Protein AF-A0A7M5X214-F1 (afdb_monomer_lite)

Radius of gyration: 23.94 Å; chains: 1; bounding box: 50×49×92 Å

Sequence (252 aa):
MWETVARDDDPFICCNFIPLDLKELQEKGFSFKTQQDVHDYIKKHIIGKPNEQLVKNVHKEIDFLGIVGPDALINSFTVNCKGQSTGKGQQNIELVNDLQNLVFNELTSSVGEDTKRVKMFLTTSKLEYANYGKSVQQLKERLNLPTENTHDALGFSLGFLRNTCMEPYQASEAYVEVLGDLFRKTVLTCIGALDTSYGEEYGDSLDYHTFTVVNNLRKDGKIFLDFVPTFTIKKIKQPSGRFNQKQPNYSS

Secondary structure (DSSP, 8-state):
-GGGSS-TTSSEEEEESS---HHHHHHTT----SHHHHHHHHHHHTTT--HHHHHHTTTTHHHHHHHHS-TTSEEEEEEEEBPTTTSSBP--HHHHHHHHHHHHHHHSPPTTS-GGG-----EEEEE-HHHHTHHHHHHHHHTT---SHHHHHTT-PEEEEEEE---GGGGSHHHHHHHHHHHHHHHHHHHHTS-GGG-TTSS------EEEE-SPPPTTS---EEEE---S-------------PPPPP--

Organism: NCBI:txid252671

Foldseek 3Di:
DQLQLDDLPDQKDKFWLDDQDPVVVVVLPDPDDDSVVVNVCCVPPPAPDFVVSLCVPVRRSVVSCVRPPDPQQKIKMFMFGQDPVHSAGDQDQVLSQQLLVQLQPQQDPDPPDDCPNRDHHKDKDWAQCVVQPVSVLVRCVVNVYDSDCPVSVVGRTHMMIMDRDPDPVCSGNVNVVVVSNVSSVSSVVSQQCGDCVVDPSGHDDDDDWDWDFPDDQDPVRDTDTHTDDDPDDDDDDDDDDDDDDDDDDDDD

Structure (mmCIF, N/CA/C/O backbone):
data_AF-A0A7M5X214-F1
#
_entry.id   AF-A0A7M5X214-F1
#
loop_
_atom_site.group_PDB
_atom_site.id
_atom_site.type_symbol
_atom_site.label_atom_id
_atom_site.label_alt_id
_atom_site.label_comp_id
_atom_site.label_asym_id
_atom_site.label_entity_id
_atom_site.label_seq_id
_atom_site.pdbx_PDB_ins_code
_atom_site.Cartn_x
_atom_site.Cartn_y
_atom_site.Cartn_z
_atom_site.occupancy
_atom_site.B_iso_or_equiv
_atom_site.auth_seq_id
_atom_site.auth_comp_id
_atom_site.auth_asym_id
_atom_site.auth_atom_id
_atom_site.pdbx_PDB_model_num
ATOM 1 N N . MET A 1 1 ? -7.822 -1.347 6.052 1.00 87.62 1 MET A N 1
ATOM 2 C CA . MET A 1 1 ? -7.428 -2.175 4.889 1.00 87.62 1 MET A CA 1
ATOM 3 C C . MET A 1 1 ? -5.965 -1.965 4.526 1.00 87.62 1 MET A C 1
ATOM 5 O O . MET A 1 1 ? -5.205 -2.905 4.677 1.00 87.62 1 MET A O 1
ATOM 9 N N . TRP A 1 2 ? -5.553 -0.764 4.098 1.00 91.75 2 TRP A N 1
ATOM 10 C CA . TRP A 1 2 ? -4.190 -0.510 3.602 1.00 91.75 2 TRP A CA 1
ATOM 11 C C . TRP A 1 2 ? -3.067 -0.779 4.616 1.00 91.75 2 TRP A C 1
ATOM 13 O O . TRP A 1 2 ? -2.017 -1.261 4.217 1.00 91.75 2 TRP A O 1
ATOM 23 N N . GLU A 1 3 ? -3.317 -0.578 5.917 1.00 91.38 3 GLU A N 1
ATOM 24 C CA . GLU A 1 3 ? -2.374 -0.949 6.996 1.00 91.38 3 GLU A CA 1
ATOM 25 C C . GLU A 1 3 ? -2.053 -2.453 7.051 1.00 91.38 3 GLU A C 1
ATOM 27 O O . GLU A 1 3 ? -0.987 -2.854 7.496 1.00 91.38 3 GLU A O 1
ATOM 32 N N . THR A 1 4 ? -2.971 -3.313 6.605 1.00 92.94 4 THR A N 1
ATOM 33 C CA . THR A 1 4 ? -2.864 -4.772 6.778 1.00 92.94 4 THR A CA 1
ATOM 34 C C . THR A 1 4 ? -2.972 -5.536 5.463 1.00 92.94 4 THR A C 1
ATOM 36 O O . THR A 1 4 ? -3.219 -6.741 5.476 1.00 92.94 4 THR A O 1
ATOM 39 N N . VAL A 1 5 ? -2.863 -4.846 4.322 1.00 94.38 5 VAL A N 1
ATOM 40 C CA . VAL A 1 5 ? -2.978 -5.484 3.001 1.00 94.38 5 VAL A CA 1
ATOM 41 C C . VAL A 1 5 ? -1.750 -6.339 2.690 1.00 94.38 5 VAL A C 1
ATOM 43 O O . VAL A 1 5 ? -1.885 -7.410 2.102 1.00 94.38 5 VAL A O 1
ATOM 46 N N . ALA A 1 6 ? -0.572 -5.887 3.130 1.00 93.88 6 ALA A N 1
ATOM 47 C CA . ALA A 1 6 ? 0.649 -6.676 3.137 1.00 93.88 6 ALA A CA 1
ATOM 48 C C . ALA A 1 6 ? 0.633 -7.612 4.352 1.00 93.88 6 ALA A C 1
ATOM 50 O O . ALA A 1 6 ? 0.399 -7.181 5.484 1.00 93.88 6 ALA A O 1
ATOM 51 N N . ARG A 1 7 ? 0.873 -8.896 4.111 1.00 91.62 7 ARG A N 1
ATOM 52 C CA . ARG A 1 7 ? 1.001 -9.930 5.138 1.00 91.62 7 ARG A CA 1
ATOM 53 C C . ARG A 1 7 ? 2.473 -10.129 5.498 1.00 91.62 7 ARG A C 1
ATOM 55 O O . ARG A 1 7 ? 3.378 -9.697 4.782 1.00 91.62 7 ARG A O 1
ATOM 62 N N . ASP A 1 8 ? 2.723 -10.783 6.625 1.00 87.62 8 ASP A N 1
ATOM 63 C CA . ASP A 1 8 ? 4.086 -10.949 7.141 1.00 87.62 8 ASP A CA 1
ATOM 64 C C . ASP A 1 8 ? 4.952 -11.782 6.178 1.00 87.62 8 ASP A C 1
ATOM 66 O O . ASP A 1 8 ? 6.124 -11.461 5.963 1.00 87.62 8 ASP A O 1
ATOM 70 N N . ASP A 1 9 ? 4.336 -12.774 5.529 1.00 90.25 9 ASP A N 1
ATOM 71 C CA . ASP A 1 9 ? 4.913 -13.675 4.528 1.00 90.25 9 ASP A CA 1
ATOM 72 C C . ASP A 1 9 ? 4.975 -13.089 3.110 1.00 90.25 9 ASP A C 1
ATOM 74 O O . ASP A 1 9 ? 5.595 -13.685 2.229 1.00 90.25 9 ASP A O 1
ATOM 78 N N . ASP A 1 10 ? 4.368 -11.923 2.868 1.00 93.31 10 ASP A N 1
ATOM 79 C CA . ASP A 1 10 ? 4.409 -11.305 1.546 1.00 93.31 10 ASP A CA 1
ATOM 80 C C . ASP A 1 10 ? 5.812 -10.778 1.212 1.00 93.31 10 ASP A C 1
ATOM 82 O O . ASP A 1 10 ? 6.473 -10.193 2.080 1.00 93.31 10 ASP A O 1
ATOM 86 N N . PRO A 1 11 ? 6.244 -10.864 -0.061 1.00 92.88 11 PRO A N 1
ATOM 87 C CA . PRO A 1 11 ? 7.522 -10.334 -0.536 1.00 92.88 11 PRO A CA 1
ATOM 88 C C . PRO A 1 11 ? 7.508 -8.803 -0.686 1.00 92.88 11 PRO A C 1
ATOM 90 O O . PRO A 1 11 ? 8.328 -8.240 -1.405 1.00 92.88 11 PRO A O 1
ATOM 93 N N . PHE A 1 12 ? 6.570 -8.109 -0.042 1.00 95.31 12 PHE A N 1
ATOM 94 C CA . PHE A 1 12 ? 6.447 -6.659 -0.088 1.00 95.31 12 PHE A CA 1
ATOM 95 C C . PHE A 1 12 ? 5.958 -6.091 1.244 1.00 95.31 12 PHE A C 1
ATOM 97 O O . PHE A 1 12 ? 5.425 -6.798 2.099 1.00 95.31 12 PHE A O 1
ATOM 104 N N . ILE A 1 13 ? 6.157 -4.790 1.406 1.00 95.00 13 ILE A N 1
ATOM 105 C CA . ILE A 1 13 ? 5.575 -3.955 2.453 1.00 95.00 13 ILE A CA 1
ATOM 106 C C . ILE A 1 13 ? 4.686 -2.895 1.806 1.00 95.00 13 ILE A C 1
ATOM 108 O O . ILE A 1 13 ? 4.927 -2.470 0.676 1.00 95.00 13 ILE A O 1
ATOM 112 N N . CYS A 1 14 ? 3.662 -2.460 2.529 1.00 95.38 14 CYS A N 1
ATOM 113 C CA . CYS A 1 14 ? 2.791 -1.362 2.134 1.00 95.38 14 CYS A CA 1
ATOM 114 C C . CYS A 1 14 ? 2.763 -0.356 3.282 1.00 95.38 14 CYS A C 1
ATOM 116 O O . CYS A 1 14 ? 2.406 -0.718 4.400 1.00 95.38 14 CYS A O 1
ATOM 118 N N . CYS A 1 15 ? 3.165 0.887 3.025 1.00 93.88 15 CYS A N 1
ATOM 119 C CA . CYS A 1 15 ? 3.231 1.928 4.046 1.00 93.88 15 CYS A CA 1
ATOM 120 C C . CYS A 1 15 ? 2.294 3.082 3.699 1.00 93.88 15 CYS A C 1
ATOM 122 O O . CYS A 1 15 ? 2.415 3.689 2.633 1.00 93.88 15 CYS A O 1
ATOM 124 N N . ASN A 1 16 ? 1.404 3.423 4.629 1.00 92.50 16 ASN A N 1
ATOM 125 C CA . ASN A 1 16 ? 0.535 4.590 4.515 1.00 92.50 16 ASN A CA 1
ATOM 126 C C . ASN A 1 16 ? 1.295 5.885 4.790 1.00 92.50 16 ASN A C 1
ATOM 128 O O . ASN A 1 16 ? 2.262 5.911 5.547 1.00 92.50 16 ASN A O 1
ATOM 132 N N . PHE A 1 17 ? 0.843 6.988 4.204 1.00 90.25 17 PHE A N 1
ATOM 133 C CA . PHE A 1 17 ? 1.451 8.303 4.404 1.00 90.25 17 PHE A CA 1
ATOM 134 C C . PHE A 1 17 ? 1.302 8.790 5.835 1.00 90.25 17 PHE A C 1
ATOM 136 O O . PHE A 1 17 ? 2.292 9.201 6.434 1.00 90.25 17 PHE A O 1
ATOM 143 N N . ILE A 1 18 ? 0.090 8.691 6.375 1.00 88.56 18 ILE A N 1
ATOM 144 C CA . ILE A 1 18 ? -0.187 8.973 7.778 1.00 88.56 18 ILE A CA 1
ATOM 145 C C . ILE A 1 18 ? 0.309 7.755 8.567 1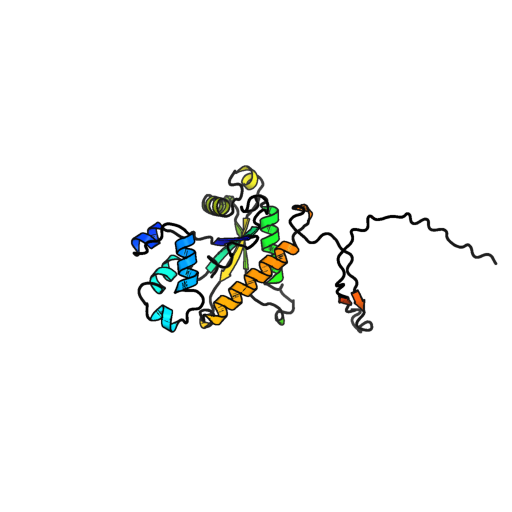.00 88.56 18 ILE A C 1
ATOM 147 O O . ILE A 1 18 ? -0.183 6.651 8.331 1.00 88.56 18 ILE A O 1
ATOM 151 N N . PRO A 1 19 ? 1.349 7.895 9.406 1.00 87.06 19 PRO A N 1
ATOM 152 C CA . PRO A 1 19 ? 1.812 6.792 10.229 1.00 87.06 19 PRO A CA 1
ATOM 153 C C . PRO A 1 19 ? 0.814 6.517 11.355 1.00 87.06 19 PRO A C 1
ATOM 155 O O . PRO A 1 19 ? 0.205 7.437 11.891 1.00 87.06 19 PRO A O 1
ATOM 158 N N . LEU A 1 20 ? 0.723 5.255 11.770 1.00 87.69 20 LEU A N 1
ATOM 159 C CA . LEU A 1 20 ? 0.041 4.888 13.008 1.00 87.69 20 LEU A CA 1
ATOM 160 C C . LEU A 1 20 ? 0.719 5.565 14.209 1.00 87.69 20 LEU A C 1
ATOM 162 O O . LEU A 1 20 ? 1.871 5.246 14.528 1.00 87.69 20 LEU A O 1
ATOM 166 N N . ASP A 1 21 ? 0.000 6.455 14.895 1.00 88.94 21 ASP A N 1
ATOM 167 C CA . ASP A 1 21 ? 0.455 7.052 16.149 1.00 88.94 21 ASP A CA 1
ATOM 168 C C . ASP A 1 21 ? 0.008 6.199 17.345 1.00 88.94 21 ASP A C 1
ATOM 170 O O . ASP A 1 21 ? -1.139 6.224 17.798 1.00 88.94 21 ASP A O 1
ATOM 174 N N . LEU A 1 22 ? 0.947 5.413 17.878 1.00 91.31 22 LEU A N 1
ATOM 175 C CA . LEU A 1 22 ? 0.699 4.586 19.059 1.00 91.31 22 LEU A CA 1
ATOM 176 C C . LEU A 1 22 ? 0.378 5.420 20.303 1.00 91.31 22 LEU A C 1
ATOM 178 O O . LEU A 1 22 ? -0.333 4.924 21.173 1.00 91.31 22 LEU A O 1
ATOM 182 N N . LYS A 1 23 ? 0.888 6.654 20.413 1.00 91.50 23 LYS A N 1
ATOM 183 C CA . LYS A 1 23 ? 0.615 7.510 21.574 1.00 91.50 23 LYS A CA 1
ATOM 184 C C . LYS A 1 23 ? -0.826 7.984 21.555 1.00 91.50 23 LYS A C 1
ATOM 186 O O . LYS A 1 23 ? -1.502 7.863 22.568 1.00 91.50 23 LYS A O 1
ATOM 191 N N . GLU A 1 24 ? -1.311 8.431 20.401 1.00 91.19 24 GLU A N 1
ATOM 192 C CA . GLU A 1 24 ? -2.708 8.840 20.248 1.00 91.19 24 GLU A CA 1
ATOM 193 C C . GLU A 1 24 ? -3.666 7.674 20.545 1.00 91.19 24 GLU A C 1
ATOM 195 O O . GLU A 1 24 ? -4.634 7.819 21.296 1.00 91.19 24 GLU A O 1
ATOM 200 N N . LEU A 1 25 ? -3.349 6.472 20.050 1.0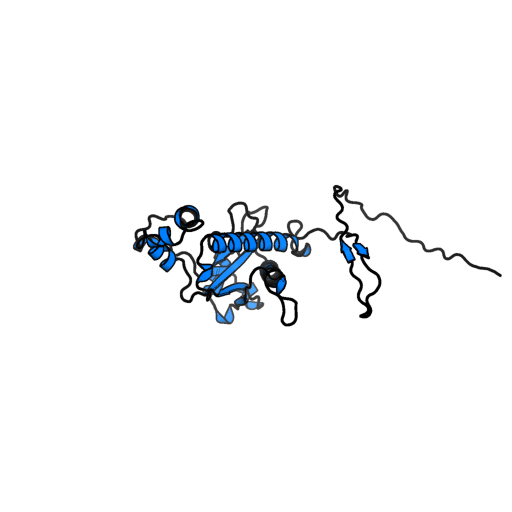0 91.12 25 LEU A N 1
ATOM 201 C CA . LEU A 1 25 ? -4.103 5.261 20.386 1.00 91.12 25 LEU A CA 1
ATOM 202 C C . LEU A 1 25 ? -4.057 4.957 21.898 1.00 91.12 25 LEU A C 1
ATOM 204 O O . LEU A 1 25 ? -5.073 4.598 22.494 1.00 91.12 25 LEU A O 1
ATOM 208 N N . GLN A 1 26 ? -2.913 5.129 22.558 1.00 91.75 26 GLN A N 1
ATOM 209 C CA . GLN A 1 26 ? -2.801 4.936 24.008 1.00 91.75 26 GLN A CA 1
ATOM 210 C C . GLN A 1 26 ? -3.618 5.957 24.806 1.00 91.75 26 GLN A C 1
ATOM 212 O O . GLN A 1 26 ? -4.304 5.577 25.756 1.00 91.75 26 GLN A O 1
ATOM 217 N N . GLU A 1 27 ? -3.610 7.227 24.401 1.00 91.25 27 GLU A N 1
ATOM 218 C CA . GLU A 1 27 ? -4.421 8.295 25.003 1.00 91.25 27 GLU A CA 1
ATOM 219 C C . GLU A 1 27 ? -5.925 8.017 24.877 1.00 91.25 27 GLU A C 1
ATOM 221 O O . GLU A 1 27 ? -6.710 8.373 25.756 1.00 91.25 27 GLU A O 1
ATOM 226 N N . LYS A 1 28 ? -6.321 7.298 23.824 1.00 88.69 28 LYS A N 1
ATOM 227 C CA . LYS A 1 28 ? -7.694 6.833 23.578 1.00 88.69 28 LYS A CA 1
ATOM 228 C C . LYS A 1 28 ? -8.030 5.511 24.279 1.00 88.69 28 LYS A C 1
ATOM 230 O O . LYS A 1 28 ? -9.116 4.969 24.095 1.00 88.69 28 LYS A O 1
ATOM 235 N N . GLY A 1 29 ? -7.129 5.005 25.124 1.00 89.00 29 GLY A N 1
ATOM 236 C CA . GLY A 1 29 ? -7.364 3.846 25.985 1.00 89.00 29 GLY A CA 1
ATOM 237 C C . GLY A 1 29 ? -7.001 2.495 25.365 1.00 89.00 29 GLY A C 1
ATOM 238 O O . GLY A 1 29 ? -7.376 1.454 25.912 1.00 89.00 29 GLY A O 1
ATOM 239 N N . PHE A 1 30 ? -6.269 2.471 24.247 1.00 90.25 30 PHE A N 1
ATOM 240 C CA . PHE A 1 30 ? -5.756 1.231 23.672 1.00 90.25 30 PHE A CA 1
ATOM 241 C C . PHE A 1 30 ? -4.406 0.848 24.284 1.00 90.25 30 PHE A C 1
ATOM 243 O O . PHE A 1 30 ? -3.471 1.636 24.342 1.00 90.25 30 PHE A O 1
ATOM 250 N N . SER A 1 31 ? -4.255 -0.408 24.698 1.00 90.81 31 SER A N 1
ATOM 251 C CA . SER A 1 31 ? -3.023 -0.913 25.317 1.00 90.81 31 SER A CA 1
ATOM 252 C C . SER A 1 31 ? -1.986 -1.415 24.299 1.00 90.81 31 SER A C 1
ATOM 254 O O . SER A 1 31 ? -1.279 -2.385 24.577 1.00 90.81 31 SER A O 1
ATOM 256 N N . PHE A 1 32 ? -1.932 -0.822 23.105 1.00 93.62 32 PHE A N 1
ATOM 257 C CA . PHE A 1 32 ? -1.003 -1.231 22.049 1.00 93.62 32 PHE A CA 1
ATOM 258 C C . PHE A 1 32 ? 0.420 -0.782 22.386 1.00 93.62 32 PHE A C 1
ATOM 260 O O . PHE A 1 32 ? 0.643 0.367 22.768 1.00 93.62 32 PHE A O 1
ATOM 267 N N . LYS A 1 33 ? 1.393 -1.686 22.254 1.00 92.56 33 LYS A N 1
ATOM 268 C CA . LYS A 1 33 ? 2.820 -1.416 22.492 1.00 92.56 33 LYS A CA 1
ATOM 269 C C . LYS A 1 33 ? 3.615 -1.378 21.194 1.00 92.56 33 LYS A C 1
ATOM 271 O O . LYS A 1 33 ? 4.662 -0.741 21.137 1.00 92.56 33 LYS A O 1
ATOM 276 N N . THR A 1 34 ? 3.133 -2.075 20.174 1.00 92.69 34 THR A N 1
ATOM 277 C CA . THR A 1 34 ? 3.789 -2.240 18.879 1.00 92.69 34 THR A CA 1
ATOM 278 C C . THR A 1 34 ? 2.797 -2.014 17.740 1.00 92.69 34 THR A C 1
ATOM 280 O O . THR A 1 34 ? 1.585 -2.110 17.930 1.00 92.69 34 THR A O 1
ATOM 283 N N . GLN A 1 35 ? 3.307 -1.752 16.533 1.00 89.56 35 GLN A N 1
ATOM 284 C CA . GLN A 1 35 ? 2.469 -1.720 15.326 1.00 89.56 35 GLN A CA 1
ATOM 285 C C . GLN A 1 35 ? 1.800 -3.075 15.057 1.00 89.56 35 GLN A C 1
ATOM 287 O O . GLN A 1 35 ? 0.668 -3.113 14.584 1.00 89.56 35 GLN A O 1
ATOM 292 N N . GLN A 1 36 ? 2.449 -4.183 15.430 1.00 91.19 36 GLN A N 1
ATOM 293 C CA . GLN A 1 36 ? 1.858 -5.510 15.288 1.00 91.19 36 GLN A CA 1
ATOM 294 C C . GLN A 1 36 ? 0.586 -5.661 16.130 1.00 91.19 36 GLN A C 1
ATOM 296 O O . GLN A 1 36 ? -0.400 -6.191 15.631 1.00 91.19 36 GLN A O 1
ATOM 301 N N . ASP A 1 37 ? 0.560 -5.119 17.354 1.00 93.38 37 ASP A N 1
ATOM 302 C CA . ASP A 1 37 ? -0.647 -5.150 18.192 1.00 93.38 37 ASP A CA 1
ATOM 303 C C . ASP A 1 37 ? -1.827 -4.445 17.499 1.00 93.38 37 ASP A C 1
ATOM 305 O O . ASP A 1 37 ? -2.973 -4.892 17.589 1.00 93.38 37 ASP A O 1
ATOM 309 N N . VAL A 1 38 ? -1.541 -3.356 16.775 1.00 93.12 38 VAL A N 1
ATOM 310 C CA . VAL A 1 38 ? -2.530 -2.616 15.981 1.00 93.12 38 VAL A CA 1
ATOM 311 C C . VAL A 1 38 ? -2.990 -3.444 14.782 1.00 93.12 38 VAL A C 1
ATOM 313 O O . VAL A 1 38 ? -4.191 -3.553 14.537 1.00 93.12 38 VAL A O 1
ATOM 316 N N . HIS A 1 39 ? -2.066 -4.070 14.050 1.00 92.69 39 HIS A N 1
ATOM 317 C CA . HIS A 1 39 ? -2.400 -4.935 12.915 1.00 92.69 39 HIS A CA 1
ATOM 318 C C . HIS A 1 39 ? -3.260 -6.128 13.342 1.00 92.69 39 HIS A C 1
ATOM 320 O O . HIS A 1 39 ? -4.250 -6.447 12.680 1.00 92.69 39 HIS A O 1
ATOM 326 N N . ASP A 1 40 ? -2.923 -6.763 14.461 1.00 93.06 40 ASP A N 1
ATOM 327 C CA . ASP A 1 40 ? -3.678 -7.881 15.020 1.00 93.06 40 ASP A CA 1
ATOM 328 C C . ASP A 1 40 ? -5.070 -7.430 15.473 1.00 93.06 40 ASP A C 1
ATOM 330 O O . ASP A 1 40 ? -6.059 -8.131 15.241 1.00 93.06 40 ASP A O 1
ATOM 334 N N . TYR A 1 41 ? -5.178 -6.224 16.042 1.00 93.12 41 TYR A N 1
ATOM 335 C CA . TYR A 1 41 ? -6.467 -5.622 16.363 1.00 93.12 41 TYR A CA 1
ATOM 336 C C . TYR A 1 41 ? -7.316 -5.392 15.109 1.00 93.12 41 TYR A C 1
ATOM 338 O O . TYR A 1 41 ? -8.471 -5.814 15.077 1.00 93.12 41 TYR A O 1
ATOM 346 N N . ILE A 1 42 ? -6.747 -4.800 14.053 1.00 92.19 42 ILE A N 1
ATOM 347 C CA . ILE A 1 42 ? -7.432 -4.575 12.772 1.00 92.19 42 ILE A CA 1
ATOM 348 C C . ILE A 1 42 ? -7.947 -5.900 12.197 1.00 92.19 42 ILE A C 1
ATOM 350 O O . ILE A 1 42 ? -9.124 -6.003 11.852 1.00 92.19 42 ILE A O 1
ATOM 354 N N . LYS A 1 43 ? -7.096 -6.930 12.134 1.00 90.81 43 LYS A N 1
ATOM 355 C CA . LYS A 1 43 ? -7.456 -8.254 11.599 1.00 90.81 43 LYS A CA 1
ATOM 356 C C . LYS A 1 43 ? -8.550 -8.941 12.422 1.00 90.81 43 LYS A C 1
ATOM 358 O O . LYS A 1 43 ? -9.380 -9.651 11.867 1.00 90.81 43 LYS A O 1
ATOM 363 N N . LYS A 1 44 ? -8.550 -8.760 13.745 1.00 91.38 44 LYS A N 1
ATOM 364 C CA . LYS A 1 44 ? -9.478 -9.450 14.653 1.00 91.38 44 LYS A CA 1
ATOM 365 C C . LYS A 1 44 ? -10.813 -8.726 14.830 1.00 91.38 44 LYS A C 1
ATOM 367 O O . LYS A 1 44 ? -11.841 -9.389 14.986 1.00 91.38 44 LYS A O 1
ATOM 372 N N . HIS A 1 45 ? -10.792 -7.396 14.861 1.00 90.06 45 HIS A N 1
ATOM 373 C CA . HIS A 1 45 ? -11.915 -6.564 15.301 1.00 90.06 45 HIS A CA 1
ATOM 374 C C . HIS A 1 45 ? -12.495 -5.656 14.213 1.00 90.06 45 HIS A C 1
ATOM 376 O O . HIS A 1 45 ? -13.595 -5.157 14.415 1.00 90.06 45 HIS A O 1
ATOM 382 N N . ILE A 1 46 ? -11.803 -5.446 13.087 1.00 90.19 46 ILE A N 1
ATOM 383 C CA . ILE A 1 46 ? -12.230 -4.497 12.045 1.00 90.19 46 ILE A CA 1
ATOM 384 C C . ILE A 1 46 ? -12.487 -5.199 10.709 1.00 90.19 46 ILE A C 1
ATOM 386 O O . ILE A 1 46 ? -13.597 -5.148 10.188 1.00 90.19 46 ILE A O 1
ATOM 390 N N . ILE A 1 47 ? -11.466 -5.844 10.140 1.00 89.50 47 ILE A N 1
ATOM 391 C CA . ILE A 1 47 ? -11.583 -6.554 8.859 1.00 89.50 47 ILE A CA 1
ATOM 392 C C . ILE A 1 47 ? -12.459 -7.798 9.052 1.00 89.50 47 ILE A C 1
ATOM 394 O O . ILE A 1 47 ? -12.361 -8.470 10.081 1.00 89.50 47 ILE A O 1
ATOM 398 N N . GLY A 1 48 ? -13.341 -8.078 8.091 1.00 86.88 48 GLY A N 1
ATOM 399 C CA . GLY A 1 48 ? -14.250 -9.224 8.170 1.00 86.88 48 GLY A CA 1
ATOM 400 C C . GLY A 1 48 ? -15.336 -9.079 9.239 1.00 86.88 48 GLY A C 1
ATOM 401 O O . GLY A 1 48 ? -15.815 -10.075 9.787 1.00 86.88 48 GLY A O 1
ATOM 402 N N . LYS A 1 49 ? -15.662 -7.839 9.638 1.00 89.12 49 LYS A N 1
ATOM 403 C CA . LYS A 1 49 ? -16.776 -7.547 10.544 1.00 89.12 49 LYS A CA 1
ATOM 404 C C . LYS A 1 49 ? -17.866 -6.759 9.830 1.00 89.12 49 LYS A C 1
ATOM 406 O O . LYS A 1 49 ? -17.555 -5.767 9.169 1.00 89.12 49 LYS A O 1
ATOM 411 N N . PRO A 1 50 ? -19.141 -7.121 10.037 1.00 88.12 50 PRO A N 1
ATOM 412 C CA . PRO A 1 50 ? -20.243 -6.386 9.451 1.00 88.12 50 PRO A CA 1
ATOM 413 C C . PRO A 1 50 ? -20.389 -5.030 10.146 1.00 88.12 50 PRO A C 1
ATOM 415 O O . PRO A 1 50 ? -20.153 -4.894 11.354 1.00 88.12 50 PRO A O 1
ATOM 418 N N . ASN A 1 51 ? -20.826 -4.024 9.393 1.00 87.19 51 ASN A N 1
ATOM 419 C CA . ASN A 1 51 ? -20.929 -2.646 9.878 1.00 87.19 51 ASN A CA 1
ATOM 420 C C . ASN A 1 51 ? -21.833 -2.526 11.109 1.00 87.19 51 ASN A C 1
ATOM 422 O O . ASN A 1 51 ? -21.550 -1.740 12.008 1.00 87.19 51 ASN A O 1
ATOM 426 N N . GLU A 1 52 ? -22.878 -3.348 11.213 1.00 87.56 52 GLU A N 1
ATOM 427 C CA . GLU A 1 52 ? -23.760 -3.375 12.378 1.00 87.56 52 GLU A CA 1
ATOM 428 C C . GLU A 1 52 ? -23.029 -3.805 13.654 1.00 87.56 52 GLU A C 1
ATOM 430 O O . GLU A 1 52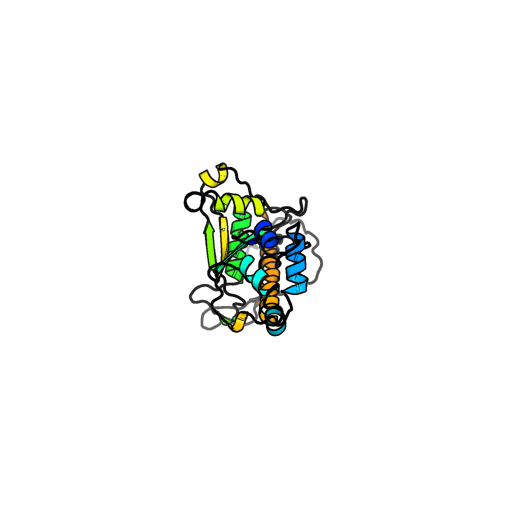 ? -23.408 -3.370 14.739 1.00 87.56 52 GLU A O 1
ATOM 435 N N . GLN A 1 53 ? -22.002 -4.657 13.563 1.00 86.19 53 GLN A N 1
ATOM 436 C CA . GLN A 1 53 ? -21.178 -5.028 14.718 1.00 86.19 53 GLN A CA 1
ATOM 437 C C . GLN A 1 53 ? -20.209 -3.905 15.088 1.00 86.19 53 GLN A C 1
ATOM 439 O O . GLN A 1 53 ? -20.100 -3.574 16.267 1.00 86.19 53 GLN A O 1
ATOM 444 N N . LEU A 1 54 ? -19.575 -3.280 14.091 1.00 84.44 54 LEU A N 1
ATOM 445 C CA . LEU A 1 54 ? -18.649 -2.163 14.301 1.00 84.44 54 LEU A CA 1
ATOM 446 C C . LEU A 1 54 ? -19.347 -0.962 14.946 1.00 84.44 54 LEU A C 1
ATOM 448 O O . LEU A 1 54 ? -18.835 -0.379 15.897 1.00 84.44 54 LEU A O 1
ATOM 452 N N . VAL A 1 55 ? -20.557 -0.642 14.482 1.00 83.50 55 VAL A N 1
ATOM 453 C CA . VAL A 1 55 ? -21.361 0.447 15.042 1.00 83.50 55 VAL A CA 1
ATOM 454 C C . VAL A 1 55 ? -21.907 0.083 16.418 1.00 83.50 55 VAL A C 1
ATOM 456 O O . VAL A 1 55 ? -22.008 0.963 17.252 1.00 83.50 55 VAL A O 1
ATOM 459 N N . LYS A 1 56 ? -22.238 -1.178 16.728 1.00 80.31 56 LYS A N 1
ATOM 460 C CA . LYS A 1 56 ? -22.723 -1.544 18.078 1.00 80.31 56 LYS A CA 1
ATOM 461 C C . LYS A 1 56 ? -21.672 -1.336 19.166 1.00 80.31 56 LYS A C 1
ATOM 463 O O . LYS A 1 56 ? -22.033 -0.980 20.286 1.00 80.31 56 LYS A O 1
ATOM 468 N N . ASN A 1 57 ? -20.395 -1.473 18.828 1.00 69.50 57 ASN A N 1
ATOM 469 C CA . ASN A 1 57 ? -19.290 -1.088 19.697 1.00 69.50 57 ASN A CA 1
ATOM 470 C C . ASN A 1 57 ? -18.880 0.378 19.445 1.00 69.50 57 ASN A C 1
ATOM 472 O O . ASN A 1 57 ? -17.693 0.675 19.301 1.00 69.50 57 ASN A O 1
ATOM 476 N N . VAL A 1 58 ? -19.875 1.284 19.400 1.00 59.44 58 VAL A N 1
ATOM 477 C CA . VAL A 1 58 ? -19.777 2.700 18.968 1.00 59.44 58 VAL A CA 1
ATOM 478 C C . VAL A 1 58 ? -18.520 3.412 19.477 1.00 59.44 58 VAL A C 1
ATOM 480 O O . VAL A 1 58 ? -18.008 4.287 18.800 1.00 59.44 58 VAL A O 1
ATOM 483 N N . HIS A 1 59 ? -18.018 3.069 20.662 1.00 66.06 59 HIS A N 1
ATOM 484 C CA . HIS A 1 59 ? -16.946 3.816 21.315 1.00 66.06 59 HIS A CA 1
ATOM 485 C C . HIS A 1 59 ? -15.535 3.265 21.124 1.00 66.06 59 HIS A C 1
ATOM 487 O O . HIS A 1 59 ? -14.597 3.966 21.463 1.00 66.06 59 HIS A O 1
ATOM 493 N N . LYS A 1 60 ? -15.329 2.032 20.648 1.00 84.06 60 LYS A N 1
ATOM 494 C CA . LYS A 1 60 ? -13.963 1.483 20.574 1.00 84.06 60 LYS A CA 1
ATOM 495 C C . LYS A 1 60 ? -13.508 1.298 19.137 1.00 84.06 60 LYS A C 1
ATOM 497 O O . LYS A 1 60 ? -12.499 1.858 18.738 1.00 84.06 60 LYS A O 1
ATOM 502 N N . GLU A 1 61 ? -14.255 0.570 18.325 1.00 87.31 61 GLU A N 1
ATOM 503 C CA . GLU A 1 61 ? -13.888 0.297 16.937 1.00 87.31 61 GLU A CA 1
ATOM 504 C C . GLU A 1 61 ? -14.064 1.534 16.047 1.00 87.31 61 GLU A C 1
ATOM 506 O O . GLU A 1 61 ? -13.220 1.782 15.190 1.00 87.31 61 GLU A O 1
ATOM 511 N N . ILE A 1 62 ? -15.099 2.348 16.281 1.00 85.50 62 ILE A N 1
ATOM 512 C CA . ILE A 1 62 ? -15.291 3.611 15.551 1.00 85.50 62 ILE A CA 1
ATOM 513 C C . ILE A 1 62 ? -14.251 4.657 15.967 1.00 85.50 62 ILE A C 1
ATOM 515 O O . ILE A 1 62 ? -13.650 5.273 15.092 1.00 85.50 62 ILE A O 1
ATOM 519 N N . ASP A 1 63 ? -13.976 4.812 17.267 1.00 87.94 63 ASP A N 1
ATOM 520 C CA . ASP A 1 63 ? -12.926 5.723 17.749 1.00 87.94 63 ASP A CA 1
ATOM 521 C C . ASP A 1 63 ? -11.552 5.312 17.203 1.00 87.94 63 ASP A C 1
ATOM 523 O O . ASP A 1 63 ? -10.788 6.156 16.741 1.00 87.94 63 ASP A O 1
ATOM 527 N N . PHE A 1 64 ? -11.264 4.006 17.172 1.00 90.75 64 PHE A N 1
ATOM 528 C CA . PHE A 1 64 ? -10.068 3.463 16.532 1.00 90.75 64 PHE A CA 1
ATOM 529 C C . PHE A 1 64 ? -9.989 3.832 15.043 1.00 90.75 64 PHE A C 1
ATOM 531 O O . PHE A 1 64 ? -8.959 4.314 14.574 1.00 90.75 64 PHE A O 1
ATOM 538 N N . LEU A 1 65 ? -11.075 3.621 14.291 1.00 88.50 65 LEU A N 1
ATOM 539 C CA . LEU A 1 65 ? -11.141 3.949 12.864 1.00 88.50 65 LEU A CA 1
ATOM 540 C C . LEU A 1 65 ? -11.007 5.455 12.602 1.00 88.50 65 LEU A C 1
ATOM 542 O O . LEU A 1 65 ? -10.448 5.828 11.574 1.00 88.50 65 LEU A O 1
ATOM 546 N N . GLY A 1 66 ? -11.472 6.301 13.523 1.00 87.06 66 GLY A N 1
ATOM 547 C CA . GLY A 1 66 ? -11.298 7.752 13.457 1.00 87.06 66 GLY A CA 1
ATOM 548 C C . GLY A 1 66 ? -9.847 8.214 13.622 1.00 87.06 66 GLY A C 1
ATOM 549 O O . GLY A 1 66 ? -9.504 9.267 13.104 1.00 87.06 66 GLY A O 1
ATOM 550 N N . ILE A 1 67 ? -9.005 7.425 14.299 1.00 88.06 67 ILE A N 1
ATOM 551 C CA . ILE A 1 67 ? -7.572 7.712 14.498 1.00 88.06 67 ILE A CA 1
ATOM 552 C C . ILE A 1 67 ? -6.734 7.161 13.336 1.00 88.06 67 ILE A C 1
ATOM 554 O O . ILE A 1 67 ? -5.792 7.794 12.878 1.00 88.06 67 ILE A O 1
ATOM 558 N N . VAL A 1 68 ? -7.056 5.953 12.863 1.00 86.44 68 VAL A N 1
ATOM 559 C CA . VAL A 1 68 ? -6.268 5.252 11.829 1.00 86.44 68 VAL A CA 1
ATOM 560 C C . VAL A 1 68 ? -6.666 5.656 10.403 1.00 86.44 68 VAL A C 1
ATOM 562 O O . VAL A 1 68 ? -5.899 5.467 9.458 1.00 86.44 68 VAL A O 1
ATOM 565 N N . GLY A 1 69 ? -7.887 6.157 10.218 1.00 77.12 69 GLY A N 1
ATOM 566 C CA . GLY A 1 69 ? -8.404 6.570 8.917 1.00 77.12 69 GLY A CA 1
ATOM 567 C C . GLY A 1 69 ? -7.755 7.854 8.378 1.00 77.12 69 GLY A C 1
ATOM 568 O O . GLY A 1 69 ? -7.142 8.610 9.122 1.00 77.12 69 GLY A O 1
ATOM 569 N N . PRO A 1 70 ? -7.895 8.132 7.071 1.00 81.62 70 PRO A N 1
ATOM 570 C CA . PRO A 1 70 ? -7.422 9.380 6.484 1.00 81.62 70 PRO A CA 1
ATOM 571 C C . PRO A 1 70 ? -8.351 10.552 6.836 1.00 81.62 70 PRO A C 1
ATOM 573 O O . PRO A 1 70 ? -9.572 10.413 6.760 1.00 81.62 70 PRO A O 1
ATOM 576 N N . ASP A 1 71 ? -7.787 11.741 7.060 1.00 78.25 71 ASP A N 1
ATOM 577 C CA . ASP A 1 71 ? -8.547 12.952 7.428 1.00 78.25 71 ASP A CA 1
ATOM 578 C C . ASP A 1 71 ? -9.664 13.331 6.436 1.00 78.25 71 ASP A C 1
ATOM 580 O O . ASP A 1 71 ? -10.719 13.825 6.825 1.00 78.25 71 ASP A O 1
ATOM 584 N N . ALA A 1 72 ? -9.434 13.125 5.134 1.00 82.25 72 ALA A N 1
ATOM 585 C CA . ALA A 1 72 ? -10.301 13.623 4.060 1.00 82.25 72 ALA A CA 1
ATOM 586 C C . ALA A 1 72 ? -10.751 12.533 3.074 1.00 82.25 72 ALA A C 1
ATOM 588 O O . ALA A 1 72 ? -10.905 12.809 1.886 1.00 82.25 72 ALA A O 1
ATOM 589 N N . LEU A 1 73 ? -10.917 11.284 3.534 1.00 87.06 73 LEU A N 1
ATOM 590 C CA . LEU A 1 73 ? -11.286 10.124 2.694 1.00 87.06 73 LEU A CA 1
ATOM 591 C C . LEU A 1 73 ? -10.270 9.795 1.585 1.00 87.06 73 LEU A C 1
ATOM 593 O O . LEU A 1 73 ? -10.569 9.060 0.640 1.00 87.06 73 LEU A O 1
ATOM 597 N N . ILE A 1 74 ? -9.055 10.333 1.689 1.00 90.94 74 ILE A N 1
ATOM 598 C CA . ILE A 1 74 ? -7.992 10.119 0.717 1.00 90.94 74 ILE A CA 1
ATOM 599 C C . ILE A 1 74 ? -6.850 9.350 1.371 1.00 90.94 74 ILE A C 1
ATOM 601 O O . ILE A 1 74 ? -6.006 9.916 2.061 1.00 90.94 74 ILE A O 1
ATOM 605 N N . ASN A 1 75 ? -6.804 8.051 1.101 1.00 91.44 75 ASN A N 1
ATOM 606 C CA . ASN A 1 75 ? -5.718 7.181 1.527 1.00 91.44 75 ASN A CA 1
ATOM 607 C C . ASN A 1 75 ? -4.558 7.307 0.541 1.00 91.44 75 ASN A C 1
ATOM 609 O O . ASN A 1 75 ? -4.757 7.147 -0.661 1.00 91.44 75 ASN A O 1
ATOM 613 N N . SER A 1 76 ? -3.352 7.580 1.033 1.00 93.56 76 SER A N 1
ATOM 614 C CA . SER A 1 76 ? -2.133 7.594 0.214 1.00 93.56 76 SER A CA 1
ATOM 615 C C . SER A 1 76 ? -1.127 6.614 0.802 1.00 93.56 76 SER A C 1
ATOM 617 O O . SER A 1 76 ? -0.919 6.610 2.016 1.00 93.56 76 SER A O 1
ATOM 619 N N . PHE A 1 77 ? -0.541 5.771 -0.041 1.00 95.25 77 PHE A N 1
ATOM 620 C CA . PHE A 1 77 ? 0.346 4.694 0.382 1.00 95.25 77 PHE A CA 1
ATOM 621 C C . PHE A 1 77 ? 1.359 4.330 -0.703 1.00 95.25 77 PHE A C 1
ATOM 623 O O . PHE A 1 77 ? 1.155 4.580 -1.890 1.00 95.25 77 PHE A O 1
ATOM 630 N N . THR A 1 78 ? 2.455 3.715 -0.283 1.00 96.31 78 THR A N 1
ATOM 631 C CA . THR A 1 78 ? 3.560 3.302 -1.150 1.00 96.31 78 THR A CA 1
ATOM 632 C C . THR A 1 78 ? 3.888 1.841 -0.877 1.00 96.31 78 THR A C 1
ATOM 634 O O . THR A 1 78 ? 3.874 1.402 0.274 1.00 96.31 78 THR A O 1
ATOM 637 N N . VAL A 1 79 ? 4.186 1.090 -1.937 1.00 96.88 79 VAL A N 1
ATOM 638 C CA . VAL A 1 79 ? 4.557 -0.326 -1.857 1.00 96.88 79 VAL A CA 1
ATOM 639 C C . VAL A 1 79 ? 6.055 -0.464 -2.109 1.00 96.88 79 VAL A C 1
ATOM 641 O O . VAL A 1 79 ? 6.600 0.202 -2.981 1.00 96.88 79 VAL A O 1
ATOM 644 N N . ASN A 1 80 ? 6.736 -1.315 -1.351 1.00 95.31 80 ASN A N 1
ATOM 645 C CA . ASN A 1 80 ? 8.136 -1.648 -1.603 1.00 95.31 80 ASN A CA 1
ATOM 646 C C . ASN A 1 80 ? 8.329 -3.164 -1.534 1.00 95.31 80 ASN A C 1
ATOM 648 O O . ASN A 1 80 ? 7.718 -3.824 -0.696 1.00 95.31 80 ASN A O 1
ATOM 652 N N . CYS A 1 81 ? 9.178 -3.720 -2.393 1.00 93.38 81 CYS A N 1
ATOM 653 C CA . CYS A 1 81 ? 9.561 -5.125 -2.317 1.00 93.38 81 CYS A CA 1
ATOM 654 C C . CYS A 1 81 ? 10.445 -5.366 -1.091 1.00 93.38 81 CYS A C 1
ATOM 656 O O . CYS A 1 81 ? 11.275 -4.528 -0.745 1.00 93.38 81 CYS A O 1
ATOM 658 N N . LYS A 1 82 ? 10.310 -6.529 -0.456 1.00 91.50 82 LYS A N 1
ATOM 659 C CA . LYS A 1 82 ? 11.280 -7.020 0.524 1.00 91.50 82 LYS A CA 1
ATOM 660 C C . LYS A 1 82 ? 12.411 -7.729 -0.225 1.00 91.50 82 LYS A C 1
ATOM 662 O O . LYS A 1 82 ? 12.139 -8.509 -1.136 1.00 91.50 82 LYS A O 1
ATOM 667 N N . GLY A 1 83 ? 13.663 -7.486 0.154 1.00 84.50 83 GLY A N 1
ATOM 668 C CA . GLY A 1 83 ? 14.789 -8.289 -0.329 1.00 84.50 83 GLY A CA 1
ATOM 669 C C . GLY A 1 83 ? 14.774 -9.669 0.326 1.00 84.50 83 GLY A C 1
ATOM 670 O O . GLY A 1 83 ? 14.639 -9.752 1.550 1.00 84.50 83 GLY A O 1
ATOM 671 N N . GLN A 1 84 ? 14.929 -10.749 -0.445 1.00 77.44 84 GLN A N 1
ATOM 672 C CA . GLN A 1 84 ? 14.794 -12.118 0.082 1.00 77.44 84 GLN A CA 1
ATOM 673 C C . GLN A 1 84 ? 15.836 -12.434 1.162 1.00 77.44 84 GLN A C 1
ATOM 675 O O . GLN A 1 84 ? 15.545 -13.126 2.136 1.00 77.44 84 GLN A O 1
ATOM 680 N N . SER A 1 85 ? 17.043 -11.882 1.022 1.00 77.38 85 SER A N 1
ATOM 681 C CA . SER A 1 85 ? 18.147 -12.077 1.969 1.00 77.38 85 SER A CA 1
ATOM 682 C C . SER A 1 85 ? 18.009 -11.283 3.273 1.00 77.38 85 SER A C 1
ATOM 684 O O . SER A 1 85 ? 18.513 -11.715 4.309 1.00 77.38 85 SER A O 1
ATOM 686 N N . THR A 1 86 ? 17.348 -10.121 3.247 1.00 81.69 86 THR A N 1
ATOM 687 C CA . THR A 1 86 ? 17.296 -9.200 4.399 1.00 81.69 86 THR A CA 1
ATOM 688 C C . THR A 1 86 ? 15.929 -9.138 5.073 1.00 81.69 86 THR A C 1
ATOM 690 O O . THR A 1 86 ? 15.843 -8.712 6.225 1.00 81.69 86 THR A O 1
ATOM 693 N N . GLY A 1 87 ? 14.860 -9.507 4.362 1.00 82.31 87 GLY A N 1
ATOM 694 C CA . GLY A 1 87 ? 13.472 -9.325 4.790 1.00 82.31 87 GLY A CA 1
ATOM 695 C C . GLY A 1 87 ? 13.031 -7.858 4.900 1.00 82.31 87 GLY A C 1
ATOM 696 O O . GLY A 1 87 ? 11.905 -7.595 5.321 1.00 82.31 87 GLY A O 1
ATOM 697 N N . LYS A 1 88 ? 13.895 -6.898 4.541 1.00 87.19 88 LYS A N 1
ATOM 698 C CA . LYS A 1 88 ? 13.638 -5.451 4.604 1.00 87.19 88 LYS A CA 1
ATOM 699 C C . LYS A 1 88 ? 13.294 -4.894 3.229 1.00 87.19 88 LYS A C 1
ATOM 701 O O . LYS A 1 88 ? 13.604 -5.526 2.221 1.00 87.19 88 LYS A O 1
ATOM 706 N N . GLY A 1 89 ? 12.684 -3.707 3.199 1.00 86.31 89 GLY A N 1
ATOM 707 C CA . GLY A 1 89 ? 12.386 -2.996 1.955 1.00 86.31 89 GLY A CA 1
ATOM 708 C C . GLY A 1 89 ? 13.630 -2.769 1.085 1.00 86.31 89 GLY A C 1
ATOM 709 O O . GLY A 1 89 ? 14.726 -2.551 1.608 1.00 86.31 89 GLY A O 1
ATOM 710 N N . GLN A 1 90 ? 13.458 -2.818 -0.236 1.00 88.44 90 GLN A N 1
ATOM 711 C CA . GLN A 1 90 ? 14.507 -2.502 -1.201 1.00 88.44 90 GLN A CA 1
ATOM 712 C C . GLN A 1 90 ? 14.950 -1.045 -1.079 1.00 88.44 90 GLN A C 1
ATOM 714 O O . GLN A 1 90 ? 14.155 -0.164 -0.755 1.00 88.44 90 GLN A O 1
ATOM 719 N N . GLN A 1 91 ? 16.226 -0.790 -1.367 1.00 88.75 91 GLN A N 1
ATOM 720 C CA . GLN A 1 91 ? 16.820 0.549 -1.265 1.00 88.75 91 GLN A CA 1
ATOM 721 C C . GLN A 1 91 ? 16.823 1.317 -2.595 1.00 88.75 91 GLN A C 1
ATOM 723 O O . GLN A 1 91 ? 17.090 2.518 -2.607 1.00 88.75 91 GLN A O 1
ATOM 728 N N . ASN A 1 92 ? 16.518 0.648 -3.712 1.00 88.62 92 ASN A N 1
ATOM 729 C CA . ASN A 1 92 ? 16.475 1.269 -5.033 1.00 88.62 92 ASN A CA 1
ATOM 730 C C . ASN A 1 92 ? 15.136 2.001 -5.256 1.00 88.62 92 ASN A C 1
ATOM 732 O O . ASN A 1 92 ? 14.090 1.370 -5.395 1.00 88.62 92 ASN A O 1
ATOM 736 N N . ILE A 1 93 ? 15.179 3.336 -5.318 1.00 89.38 93 ILE A N 1
ATOM 737 C CA . ILE A 1 93 ? 13.995 4.187 -5.526 1.00 89.38 93 ILE A CA 1
ATOM 738 C C . ILE A 1 93 ? 13.371 3.974 -6.913 1.00 89.38 93 ILE A C 1
ATOM 740 O O . ILE A 1 93 ? 12.151 4.046 -7.038 1.00 89.38 93 ILE A O 1
ATOM 744 N N . GLU A 1 94 ? 14.167 3.702 -7.948 1.00 89.94 94 GLU A N 1
ATOM 745 C CA . GLU A 1 94 ? 13.657 3.482 -9.309 1.00 89.94 94 GLU A CA 1
ATOM 746 C C . GLU A 1 94 ? 12.811 2.210 -9.372 1.00 89.94 94 GLU A C 1
ATOM 748 O O . GLU A 1 94 ? 11.677 2.268 -9.836 1.00 89.94 94 GLU A O 1
ATOM 753 N N . LEU A 1 95 ? 13.289 1.118 -8.766 1.00 91.38 95 LEU A N 1
ATOM 754 C CA . LEU A 1 95 ? 12.529 -0.129 -8.609 1.00 91.38 95 LEU A CA 1
ATOM 755 C C . LEU A 1 95 ? 11.190 0.121 -7.910 1.00 91.38 95 LEU A C 1
ATOM 757 O O . LEU A 1 95 ? 10.142 -0.329 -8.370 1.00 91.38 95 LEU A O 1
ATOM 761 N N . VAL A 1 96 ? 11.218 0.863 -6.800 1.00 93.19 96 VAL A N 1
ATOM 762 C CA . VAL A 1 96 ? 10.006 1.214 -6.049 1.00 93.19 96 VAL A CA 1
ATOM 763 C C . VAL A 1 96 ? 9.053 2.042 -6.908 1.00 93.19 96 VAL A C 1
ATOM 765 O O . VAL A 1 96 ? 7.852 1.799 -6.912 1.00 93.19 96 VAL A O 1
ATOM 768 N N . ASN A 1 97 ? 9.559 2.998 -7.679 1.00 93.94 97 ASN A N 1
ATOM 769 C CA . ASN A 1 97 ? 8.731 3.797 -8.576 1.00 93.94 97 ASN A CA 1
ATOM 770 C C . ASN A 1 97 ? 8.145 2.974 -9.729 1.00 93.94 97 ASN A C 1
ATOM 772 O O . ASN A 1 97 ? 6.981 3.169 -10.084 1.00 93.94 97 ASN A O 1
ATOM 776 N N . ASP A 1 98 ? 8.918 2.053 -10.294 1.00 93.56 98 ASP A N 1
ATOM 777 C CA . ASP A 1 98 ? 8.466 1.162 -11.357 1.00 93.56 98 ASP A CA 1
ATOM 778 C C . ASP A 1 98 ? 7.371 0.223 -10.868 1.00 93.56 98 ASP A C 1
ATOM 780 O O . ASP A 1 98 ? 6.360 0.064 -11.551 1.00 93.56 98 ASP A O 1
ATOM 784 N N . LEU A 1 99 ? 7.494 -0.307 -9.648 1.00 95.00 99 LEU A N 1
ATOM 785 C CA . LEU A 1 99 ? 6.429 -1.091 -9.029 1.00 95.00 99 LEU A CA 1
ATOM 786 C C . LEU A 1 99 ? 5.122 -0.288 -8.938 1.00 95.00 99 LEU A C 1
ATOM 788 O O . LEU A 1 99 ? 4.048 -0.816 -9.226 1.00 95.00 99 LEU A O 1
ATOM 792 N N . GLN A 1 100 ? 5.200 1.003 -8.615 1.00 96.19 100 GLN A N 1
ATOM 793 C CA . GLN A 1 100 ? 4.021 1.857 -8.456 1.00 96.19 100 GLN A CA 1
ATOM 794 C C . GLN A 1 100 ? 3.360 2.101 -9.808 1.00 96.19 100 GLN A C 1
ATOM 796 O O . GLN A 1 100 ? 2.133 2.074 -9.907 1.00 96.19 100 GLN A O 1
ATOM 801 N N . ASN A 1 101 ? 4.171 2.298 -10.849 1.00 93.94 101 ASN A N 1
ATOM 802 C CA . ASN A 1 101 ? 3.700 2.436 -12.221 1.00 93.94 101 ASN A CA 1
ATOM 803 C C . ASN A 1 101 ? 3.048 1.140 -12.716 1.00 93.94 101 ASN A C 1
ATOM 805 O O . ASN A 1 101 ? 1.968 1.195 -13.297 1.00 93.94 101 ASN A O 1
ATOM 809 N N . LEU A 1 102 ? 3.656 -0.022 -12.455 1.00 93.31 102 LEU A N 1
ATOM 810 C CA . LEU A 1 102 ? 3.103 -1.327 -12.829 1.00 93.31 102 LEU A CA 1
ATOM 811 C C . LEU A 1 102 ? 1.760 -1.585 -12.143 1.00 93.31 102 LEU A C 1
ATOM 813 O O . LEU A 1 102 ? 0.787 -1.927 -12.812 1.00 93.31 102 LEU A O 1
ATOM 817 N N . VAL A 1 103 ? 1.683 -1.361 -10.828 1.00 94.69 103 VAL A N 1
ATOM 818 C CA . VAL A 1 103 ? 0.439 -1.530 -10.063 1.00 94.69 103 VAL A CA 1
ATOM 819 C C . VAL A 1 103 ? -0.637 -0.565 -10.559 1.00 94.69 103 VAL A C 1
ATOM 821 O O . VAL A 1 103 ? -1.785 -0.968 -10.730 1.00 94.69 103 VAL A O 1
ATOM 824 N N . PHE A 1 104 ? -0.284 0.696 -10.824 1.00 94.19 104 PHE A N 1
ATOM 825 C CA . PHE A 1 104 ? -1.219 1.675 -11.374 1.00 94.19 104 PHE A CA 1
ATOM 826 C C . PHE A 1 104 ? -1.723 1.273 -12.766 1.00 94.19 104 PHE A C 1
ATOM 828 O O . PHE A 1 104 ? -2.925 1.332 -12.995 1.00 94.19 104 PHE A O 1
ATOM 835 N N . ASN A 1 105 ? -0.847 0.825 -13.666 1.00 90.06 105 ASN A N 1
ATOM 836 C CA . ASN A 1 105 ? -1.219 0.445 -15.033 1.00 90.06 105 ASN A CA 1
ATOM 837 C C . ASN A 1 105 ? -2.064 -0.838 -15.095 1.00 90.06 105 ASN A C 1
ATOM 839 O O . ASN A 1 105 ? -2.894 -0.977 -15.987 1.00 90.06 105 ASN A O 1
ATOM 843 N N . GLU A 1 106 ? -1.872 -1.778 -14.167 1.00 89.56 106 GLU A N 1
ATOM 844 C CA . GLU A 1 106 ? -2.696 -2.996 -14.098 1.00 89.56 106 GLU A CA 1
ATOM 845 C C . GLU A 1 106 ? -4.078 -2.712 -13.488 1.00 89.56 106 GLU A C 1
ATOM 847 O O . GLU A 1 106 ? -5.087 -3.311 -13.871 1.00 89.56 106 GLU A O 1
ATOM 852 N N . LEU A 1 107 ? -4.139 -1.795 -12.519 1.00 89.19 107 LEU A N 1
ATOM 853 C CA . LEU A 1 107 ? -5.373 -1.467 -11.811 1.00 89.19 107 LEU A CA 1
ATOM 854 C C . LEU A 1 107 ? -6.185 -0.364 -12.483 1.00 89.19 107 LEU A C 1
ATOM 856 O O . LEU A 1 107 ? -7.394 -0.342 -12.306 1.00 89.19 107 LEU A O 1
ATOM 860 N N . THR A 1 108 ? -5.576 0.515 -13.271 1.00 83.56 108 THR A N 1
ATOM 861 C CA . THR A 1 108 ? -6.238 1.655 -13.910 1.00 83.56 108 THR A CA 1
ATOM 862 C C . THR A 1 108 ? -6.017 1.609 -15.419 1.00 83.56 108 THR A C 1
ATOM 864 O O . THR A 1 108 ? -4.932 1.306 -15.894 1.00 83.56 108 THR A O 1
ATOM 867 N N . SER A 1 109 ? -7.051 1.945 -16.191 1.00 78.00 109 SER A N 1
ATOM 868 C CA . SER A 1 109 ? -6.967 2.026 -17.653 1.00 78.00 109 SER A CA 1
ATOM 869 C C . SER A 1 109 ? -6.777 3.465 -18.126 1.00 78.00 109 SER A C 1
ATOM 871 O O . SER A 1 109 ? -7.197 4.416 -17.458 1.00 78.00 109 SER A O 1
ATOM 873 N N . SER A 1 110 ? -6.140 3.623 -19.285 1.00 74.88 110 SER A N 1
ATOM 874 C CA . SER A 1 110 ? -5.903 4.929 -19.893 1.00 74.88 110 SER A CA 1
ATOM 875 C C . SER A 1 110 ? -7.164 5.493 -20.551 1.00 74.88 110 SER A C 1
ATOM 877 O O . SER A 1 110 ? -8.114 4.788 -20.891 1.00 74.88 110 SER A O 1
ATOM 879 N N . VAL A 1 111 ? -7.174 6.808 -20.771 1.00 71.50 111 VAL A N 1
ATOM 880 C CA . VAL A 1 111 ? -8.273 7.471 -21.483 1.00 71.50 111 VAL A CA 1
ATOM 881 C C . VAL A 1 111 ? -8.401 6.889 -22.896 1.00 71.50 111 VAL A C 1
ATOM 883 O O . VAL A 1 111 ? -7.457 6.938 -23.678 1.00 71.50 111 VAL A O 1
ATOM 886 N N . GLY A 1 112 ? -9.589 6.375 -23.229 1.00 68.88 112 GLY A N 1
ATOM 887 C CA . GLY A 1 112 ? -9.899 5.803 -24.547 1.00 68.88 112 GLY A CA 1
ATOM 888 C C . GLY A 1 112 ? -9.779 4.278 -24.638 1.00 68.88 112 GLY A C 1
ATOM 889 O O . GLY A 1 112 ? -10.141 3.708 -25.667 1.00 68.88 112 GLY A O 1
ATOM 890 N N . GLU A 1 113 ? -9.325 3.613 -23.578 1.00 73.50 113 GLU A N 1
ATOM 891 C CA . GLU A 1 113 ? -9.302 2.154 -23.472 1.00 73.50 113 GLU A CA 1
ATOM 892 C C . GLU A 1 113 ? -10.604 1.594 -22.865 1.00 73.50 113 GLU A C 1
ATOM 894 O O . GLU A 1 113 ? -11.388 2.307 -22.233 1.00 73.50 113 GLU A O 1
ATOM 899 N N . ASP A 1 114 ? -10.869 0.301 -23.089 1.00 74.44 114 ASP A N 1
ATOM 900 C CA . ASP A 1 114 ? -12.068 -0.359 -22.563 1.00 74.44 114 ASP A CA 1
ATOM 901 C C . ASP A 1 114 ? -11.948 -0.589 -21.051 1.00 74.44 114 ASP A C 1
ATOM 903 O O . ASP A 1 114 ? -11.211 -1.455 -20.577 1.00 74.44 114 ASP A O 1
ATOM 907 N N . THR A 1 115 ? -12.744 0.153 -20.287 1.00 74.94 115 THR A N 1
ATOM 908 C CA . THR A 1 115 ? -12.739 0.117 -18.824 1.00 74.94 115 THR A CA 1
ATOM 909 C C . THR A 1 115 ? -13.439 -1.107 -18.234 1.00 74.94 115 THR A C 1
ATOM 911 O O . THR A 1 115 ? -13.338 -1.343 -17.033 1.00 74.94 115 THR A O 1
ATOM 914 N N . LYS A 1 116 ? -14.112 -1.941 -19.043 1.00 76.12 116 LYS A N 1
ATOM 915 C CA . LYS A 1 116 ? -14.865 -3.115 -18.554 1.00 76.12 116 LYS A CA 1
ATOM 916 C C . LYS A 1 116 ? -14.007 -4.169 -17.855 1.00 76.12 116 LYS A C 1
ATOM 918 O O . LYS A 1 116 ? -14.548 -5.023 -17.157 1.00 76.12 116 LYS A O 1
ATOM 923 N N . ARG A 1 117 ? -12.690 -4.154 -18.077 1.00 73.62 117 ARG A N 1
ATOM 924 C CA . ARG A 1 117 ? -11.735 -5.101 -17.475 1.00 73.62 117 ARG A CA 1
ATOM 925 C C . ARG A 1 117 ? -11.007 -4.535 -16.259 1.00 73.62 117 ARG A C 1
ATOM 927 O O . ARG A 1 117 ? -10.281 -5.279 -15.604 1.00 73.62 117 ARG A O 1
ATOM 934 N N . VAL A 1 118 ? -11.212 -3.255 -15.957 1.00 80.06 118 VAL A N 1
ATOM 935 C CA . VAL A 1 118 ? -10.564 -2.572 -14.842 1.00 80.06 118 VAL A CA 1
ATOM 936 C C . VAL A 1 118 ? -11.194 -3.027 -13.535 1.00 80.06 118 VAL A C 1
ATOM 938 O O . VAL A 1 118 ? -12.405 -2.922 -13.349 1.00 80.06 118 VAL A O 1
ATOM 941 N N . LYS A 1 119 ? -10.371 -3.559 -12.630 1.00 81.31 119 LYS A N 1
ATOM 942 C CA . LYS A 1 119 ? -10.860 -4.193 -11.400 1.00 81.31 119 LYS A CA 1
ATOM 943 C C . LYS A 1 119 ? -10.949 -3.217 -10.223 1.00 81.31 119 LYS A C 1
ATOM 945 O O . LYS A 1 119 ? -11.774 -3.425 -9.340 1.00 81.31 119 LYS A O 1
ATOM 950 N N . MET A 1 120 ? -10.120 -2.170 -10.194 1.00 88.06 120 MET A N 1
ATOM 951 C CA . MET A 1 120 ? -10.089 -1.188 -9.105 1.00 88.06 120 MET A CA 1
ATOM 952 C C . MET A 1 120 ? -9.376 0.092 -9.535 1.00 88.06 120 MET A C 1
ATOM 954 O O . MET A 1 120 ? -8.196 0.046 -9.817 1.00 88.06 120 MET A O 1
ATOM 958 N N . PHE A 1 121 ? -10.023 1.252 -9.471 1.00 88.94 121 PHE A N 1
ATOM 959 C CA . PHE A 1 121 ? -9.357 2.507 -9.829 1.00 88.94 121 PHE A CA 1
ATOM 960 C C . PHE A 1 121 ? -8.508 3.059 -8.680 1.00 88.94 121 PHE A C 1
ATOM 962 O O . PHE A 1 121 ? -9.008 3.303 -7.579 1.00 88.94 121 PHE A O 1
ATOM 969 N N . LEU A 1 122 ? -7.233 3.313 -8.967 1.00 92.38 122 LEU A N 1
ATOM 970 C CA . LEU A 1 122 ? -6.333 4.100 -8.126 1.00 92.38 122 LEU A CA 1
ATOM 971 C C . LEU A 1 122 ? -5.813 5.301 -8.912 1.00 92.38 122 LEU A C 1
ATOM 973 O O . LEU A 1 122 ? -5.806 5.308 -10.141 1.00 92.38 122 LEU A O 1
ATOM 977 N N . THR A 1 123 ? -5.347 6.311 -8.189 1.00 92.81 123 THR A N 1
ATOM 978 C CA . THR A 1 123 ? -4.568 7.423 -8.748 1.00 92.81 123 THR A CA 1
ATOM 979 C C . THR A 1 123 ? -3.122 7.307 -8.286 1.00 92.81 123 THR A C 1
ATOM 981 O O . THR A 1 123 ? -2.846 6.654 -7.282 1.00 92.81 123 THR A O 1
ATOM 984 N N . THR A 1 124 ? -2.190 7.915 -9.011 1.00 93.75 124 THR A N 1
ATOM 985 C CA . THR A 1 124 ? -0.766 7.925 -8.654 1.00 93.75 124 THR A CA 1
ATOM 986 C C . THR A 1 124 ? -0.228 9.348 -8.697 1.00 93.75 124 THR A C 1
ATOM 988 O O . THR A 1 124 ? -0.746 10.196 -9.427 1.00 93.75 124 THR A O 1
ATOM 991 N N . SER A 1 125 ? 0.781 9.630 -7.884 1.00 93.19 125 SER A N 1
ATOM 992 C CA . SER A 1 125 ? 1.518 10.892 -7.900 1.00 93.19 125 SER A CA 1
ATOM 993 C C . SER A 1 125 ? 2.930 10.668 -7.355 1.00 93.19 125 SER A C 1
ATOM 995 O O . SER A 1 125 ? 3.303 9.553 -6.985 1.00 93.19 125 SER A O 1
ATOM 997 N N . LYS A 1 126 ? 3.743 11.723 -7.346 1.00 92.25 126 LYS A N 1
ATOM 998 C CA . LYS A 1 126 ? 5.141 11.683 -6.926 1.00 92.25 126 LYS A CA 1
ATOM 999 C C . LYS A 1 126 ? 5.407 12.706 -5.827 1.00 92.25 126 LYS A C 1
ATOM 1001 O O . LYS A 1 126 ? 4.940 13.841 -5.884 1.00 92.25 126 LYS A O 1
ATOM 1006 N N . LEU A 1 127 ? 6.164 12.285 -4.822 1.00 88.94 127 LEU A N 1
ATOM 1007 C CA . LEU A 1 127 ? 6.669 13.120 -3.746 1.00 88.94 127 LEU A CA 1
ATOM 1008 C C . LEU A 1 127 ? 8.066 13.614 -4.090 1.00 88.94 127 LEU A C 1
ATOM 1010 O O . LEU A 1 127 ? 9.025 12.844 -4.119 1.00 88.94 127 LEU A O 1
ATOM 1014 N N . GLU A 1 128 ? 8.179 14.915 -4.304 1.00 86.50 128 GLU A N 1
ATOM 1015 C CA . GLU A 1 128 ? 9.460 15.596 -4.458 1.00 86.50 128 GLU A CA 1
ATOM 1016 C C . GLU A 1 128 ? 9.913 16.153 -3.112 1.00 86.50 128 GLU A C 1
ATOM 1018 O O . GLU A 1 128 ? 9.164 16.867 -2.438 1.00 86.50 128 GLU A O 1
ATOM 1023 N N . TYR A 1 129 ? 11.160 15.880 -2.730 1.00 82.94 129 TYR A N 1
ATOM 1024 C CA . TYR A 1 129 ? 11.708 16.399 -1.478 1.00 82.94 129 TYR A CA 1
ATOM 1025 C C . TYR A 1 129 ? 11.648 17.933 -1.406 1.00 82.94 129 TYR A C 1
ATOM 1027 O O . TYR A 1 129 ? 11.338 18.481 -0.351 1.00 82.94 129 TYR A O 1
ATOM 1035 N N . ALA A 1 130 ? 11.843 18.625 -2.534 1.00 82.81 130 ALA A N 1
ATOM 1036 C CA . ALA A 1 130 ? 11.751 20.084 -2.621 1.00 82.81 130 ALA A CA 1
ATOM 1037 C C . ALA A 1 130 ? 10.397 20.645 -2.141 1.00 82.81 130 ALA A C 1
ATOM 1039 O O . ALA A 1 130 ? 10.362 21.713 -1.535 1.00 82.81 130 ALA A O 1
ATOM 1040 N N . ASN A 1 131 ? 9.302 19.910 -2.364 1.00 84.88 131 ASN A N 1
ATOM 1041 C CA . ASN A 1 131 ? 7.948 20.361 -2.032 1.00 84.88 131 ASN A CA 1
ATOM 1042 C C . ASN A 1 131 ? 7.465 19.835 -0.671 1.00 84.88 131 ASN A C 1
ATOM 1044 O O . ASN A 1 131 ? 6.678 20.493 0.004 1.00 84.88 131 ASN A O 1
ATOM 1048 N N . TYR A 1 132 ? 7.924 18.648 -0.264 1.00 85.12 132 TYR A N 1
ATOM 1049 C CA . TYR A 1 132 ? 7.363 17.908 0.875 1.00 85.12 132 TYR A CA 1
ATOM 1050 C C . TYR A 1 132 ? 8.335 17.746 2.062 1.00 85.12 132 TYR A C 1
ATOM 1052 O O . TYR A 1 132 ? 7.910 17.423 3.178 1.00 85.12 132 TYR A O 1
ATOM 1060 N N . GLY A 1 133 ? 9.634 17.985 1.857 1.00 85.81 133 GLY A N 1
ATOM 1061 C CA . GLY A 1 133 ? 10.670 18.014 2.891 1.00 85.81 133 GLY A CA 1
ATOM 1062 C C . GLY A 1 133 ? 10.674 16.789 3.814 1.00 85.81 133 GLY A C 1
ATOM 1063 O O . GLY A 1 133 ? 10.670 15.641 3.369 1.00 85.81 133 GLY A O 1
ATOM 1064 N N . LYS A 1 134 ? 10.640 17.042 5.130 1.00 86.69 134 LYS A N 1
ATOM 1065 C CA . LYS A 1 134 ? 10.734 16.015 6.187 1.00 86.69 134 LYS A CA 1
ATOM 1066 C C . LYS A 1 134 ? 9.665 14.921 6.106 1.00 86.69 134 LYS A C 1
ATOM 1068 O O . LYS A 1 134 ? 9.913 13.810 6.563 1.00 86.69 134 LYS A O 1
ATOM 1073 N N . SER A 1 135 ? 8.494 15.208 5.538 1.00 86.00 135 SER A N 1
ATOM 1074 C CA . SER A 1 135 ? 7.429 14.203 5.413 1.00 86.00 135 SER A CA 1
ATOM 1075 C C . SER A 1 135 ? 7.834 13.053 4.480 1.00 86.00 135 SER A C 1
ATOM 1077 O O . SER A 1 135 ? 7.601 11.887 4.798 1.00 86.00 135 SER A O 1
ATOM 1079 N N . VAL A 1 136 ? 8.540 13.359 3.383 1.00 88.56 136 VAL A N 1
ATOM 1080 C CA . VAL A 1 136 ? 9.097 12.344 2.470 1.00 88.56 136 VAL A CA 1
ATOM 1081 C C . VAL A 1 136 ? 10.162 11.525 3.179 1.00 88.56 136 VAL A C 1
ATOM 1083 O O . VAL A 1 136 ? 10.191 10.308 3.033 1.00 88.56 136 VAL A O 1
ATOM 1086 N N . GLN A 1 137 ? 11.014 12.180 3.972 1.00 88.19 137 GLN A N 1
ATOM 1087 C CA . GLN A 1 137 ? 12.069 11.509 4.726 1.00 88.19 137 GLN A CA 1
ATOM 1088 C C . GLN A 1 137 ? 11.487 10.456 5.679 1.00 88.19 137 GLN A C 1
ATOM 1090 O O . GLN A 1 137 ? 11.898 9.301 5.634 1.00 88.19 137 GLN A O 1
ATOM 1095 N N . GLN A 1 138 ? 10.467 10.813 6.462 1.00 90.06 138 GLN A N 1
ATOM 1096 C CA . GLN A 1 138 ? 9.801 9.879 7.380 1.00 90.06 138 GLN A CA 1
ATOM 1097 C C . GLN A 1 138 ? 9.138 8.701 6.654 1.00 90.06 138 GLN A C 1
ATOM 1099 O O . GLN A 1 138 ? 9.115 7.578 7.162 1.00 90.06 138 GLN A O 1
ATOM 1104 N N . LEU A 1 139 ? 8.576 8.930 5.464 1.00 91.81 139 LEU A N 1
ATOM 1105 C CA . LEU A 1 139 ? 8.021 7.850 4.652 1.00 91.81 139 LEU A CA 1
ATOM 1106 C C . LEU A 1 139 ? 9.126 6.935 4.102 1.00 91.81 139 LEU A C 1
ATOM 1108 O O . LEU A 1 139 ? 8.992 5.715 4.186 1.00 91.81 139 LEU A O 1
ATOM 1112 N N . LYS A 1 140 ? 10.228 7.503 3.596 1.00 91.44 140 LYS A N 1
ATOM 1113 C CA . LYS A 1 140 ? 11.398 6.745 3.128 1.00 91.44 140 LYS A CA 1
ATOM 1114 C C . LYS A 1 140 ? 11.971 5.861 4.236 1.00 91.44 140 LYS A C 1
ATOM 1116 O O . LYS A 1 140 ? 12.206 4.683 3.991 1.00 91.44 140 LYS A O 1
ATOM 1121 N N . GLU A 1 141 ? 12.100 6.377 5.460 1.00 91.75 141 GLU A N 1
ATOM 1122 C CA . GLU A 1 141 ? 12.565 5.605 6.626 1.00 91.75 141 GLU A CA 1
ATOM 1123 C C . GLU A 1 141 ? 11.706 4.361 6.869 1.00 91.75 141 GLU A C 1
ATOM 1125 O O . GLU A 1 141 ? 12.233 3.255 7.015 1.00 91.75 141 GLU A O 1
ATOM 1130 N N . ARG A 1 142 ? 10.377 4.525 6.849 1.00 91.38 142 ARG A N 1
ATOM 1131 C CA . ARG A 1 142 ? 9.426 3.418 7.039 1.00 91.38 142 ARG A CA 1
ATOM 1132 C C . ARG A 1 142 ? 9.451 2.407 5.895 1.00 91.38 142 ARG A C 1
ATOM 1134 O O . ARG A 1 142 ? 9.259 1.222 6.139 1.00 91.38 142 ARG A O 1
ATOM 1141 N N . LEU A 1 143 ? 9.744 2.858 4.677 1.00 92.31 143 LEU A N 1
ATOM 1142 C CA . LEU A 1 143 ? 9.933 2.002 3.503 1.00 92.31 143 LEU A CA 1
ATOM 1143 C C . LEU A 1 143 ? 11.328 1.360 3.428 1.00 92.31 143 LEU A C 1
ATOM 1145 O O . LEU A 1 143 ? 11.589 0.627 2.477 1.00 92.31 143 LEU A O 1
ATOM 1149 N N . ASN A 1 144 ? 12.218 1.633 4.390 1.00 92.25 144 ASN A N 1
ATOM 1150 C CA . ASN A 1 144 ? 13.637 1.255 4.369 1.00 92.25 144 ASN A CA 1
ATOM 1151 C C . ASN A 1 144 ? 14.439 1.831 3.186 1.00 92.25 144 ASN A C 1
ATOM 1153 O O . ASN A 1 144 ? 15.465 1.271 2.803 1.00 92.25 144 ASN A O 1
ATOM 1157 N N . LEU A 1 145 ? 14.001 2.964 2.636 1.00 90.19 145 LEU A N 1
ATOM 1158 C CA . LEU A 1 145 ? 14.700 3.675 1.573 1.00 90.19 145 LEU A CA 1
ATOM 1159 C C . LEU A 1 145 ? 15.788 4.607 2.132 1.00 90.19 145 LEU A C 1
ATOM 1161 O O . LEU A 1 145 ? 15.642 5.126 3.244 1.00 90.19 145 LEU A O 1
ATOM 1165 N N . PRO A 1 146 ? 16.854 4.878 1.356 1.00 86.50 146 PRO A N 1
ATOM 1166 C CA . PRO A 1 146 ? 17.863 5.864 1.721 1.00 86.50 146 PRO A CA 1
ATOM 1167 C C . PRO A 1 146 ? 17.240 7.244 1.955 1.00 86.50 146 PRO A C 1
ATOM 1169 O O . PRO A 1 146 ? 16.503 7.766 1.117 1.00 86.50 146 PRO A O 1
ATOM 1172 N N . THR A 1 147 ? 17.558 7.843 3.099 1.00 80.06 147 THR A N 1
ATOM 1173 C CA . THR A 1 147 ? 17.105 9.185 3.499 1.00 80.06 147 THR A CA 1
ATOM 1174 C C . THR A 1 147 ? 18.116 10.277 3.192 1.00 80.06 147 THR A C 1
ATOM 1176 O O . THR A 1 147 ? 17.835 11.454 3.406 1.00 80.06 147 THR A O 1
ATOM 1179 N N . GLU A 1 148 ? 19.307 9.896 2.732 1.00 68.00 148 GLU A N 1
ATOM 1180 C CA . GLU A 1 148 ? 20.377 10.840 2.466 1.00 68.00 148 GLU A CA 1
ATOM 1181 C C . GLU A 1 148 ? 20.041 11.732 1.267 1.00 68.00 148 GLU A C 1
ATOM 1183 O O . GLU A 1 148 ? 19.581 11.277 0.215 1.00 68.00 148 GLU A O 1
ATOM 1188 N N . ASN A 1 149 ? 20.335 13.023 1.431 1.00 54.75 149 ASN A N 1
ATOM 1189 C CA . ASN A 1 149 ? 20.051 14.083 0.463 1.00 54.75 149 ASN A CA 1
ATOM 1190 C C . ASN A 1 149 ? 20.724 13.876 -0.904 1.00 54.75 149 ASN A C 1
ATOM 1192 O O . ASN A 1 149 ? 20.451 14.633 -1.825 1.00 54.75 149 ASN A O 1
ATOM 1196 N N . THR A 1 150 ? 21.619 12.901 -1.064 1.00 54.44 150 THR A N 1
ATOM 1197 C CA . THR A 1 150 ? 22.299 12.593 -2.328 1.00 54.44 150 THR A CA 1
ATOM 1198 C C . THR A 1 150 ? 21.326 12.143 -3.416 1.00 54.44 150 THR A C 1
ATOM 1200 O O . THR A 1 150 ? 21.464 12.591 -4.548 1.00 54.44 150 THR A O 1
ATOM 1203 N N . HIS A 1 151 ? 20.296 11.352 -3.096 1.00 54.66 151 HIS A N 1
ATOM 1204 C CA . HIS A 1 151 ? 19.253 10.997 -4.073 1.00 54.66 151 HIS A CA 1
ATOM 1205 C C . HIS A 1 151 ? 18.240 12.132 -4.292 1.00 54.66 151 HIS A C 1
ATOM 1207 O O . HIS A 1 151 ? 17.760 12.333 -5.406 1.00 54.66 151 HIS A O 1
ATOM 1213 N N . ASP A 1 152 ? 17.960 12.926 -3.258 1.00 56.09 152 ASP A N 1
ATOM 1214 C CA . ASP A 1 152 ? 17.055 14.077 -3.363 1.00 56.09 152 ASP A CA 1
ATOM 1215 C C . ASP A 1 152 ? 17.687 15.251 -4.134 1.00 56.09 152 ASP A C 1
ATOM 1217 O O . ASP A 1 152 ? 16.998 15.948 -4.876 1.00 56.09 152 ASP A O 1
ATOM 1221 N N . ALA A 1 153 ? 19.012 15.417 -4.056 1.00 49.25 153 ALA A N 1
ATOM 1222 C CA . ALA A 1 153 ? 19.790 16.358 -4.865 1.00 49.25 153 ALA A CA 1
ATOM 1223 C C . ALA A 1 153 ? 19.891 15.937 -6.342 1.00 49.25 153 ALA A C 1
ATOM 1225 O O . ALA A 1 153 ? 20.092 16.787 -7.207 1.00 49.25 153 ALA A O 1
ATOM 1226 N N . LEU A 1 154 ? 19.723 14.642 -6.631 1.00 54.28 154 LEU A N 1
ATOM 1227 C CA . LEU A 1 154 ? 19.631 14.090 -7.987 1.00 54.28 154 LEU A CA 1
ATOM 1228 C C . LEU A 1 154 ? 18.199 14.143 -8.558 1.00 54.28 154 LEU A C 1
ATOM 1230 O O . LEU A 1 154 ? 17.986 13.742 -9.698 1.00 54.28 154 LEU A O 1
ATOM 1234 N N . GLY A 1 155 ? 17.223 14.659 -7.798 1.00 60.75 155 GLY A N 1
ATOM 1235 C CA . GLY A 1 155 ? 15.845 14.849 -8.260 1.00 60.75 155 GLY A CA 1
ATOM 1236 C C . GLY A 1 155 ? 14.977 13.586 -8.243 1.00 60.75 155 GLY A C 1
ATOM 1237 O O . GLY A 1 155 ? 13.929 13.562 -8.892 1.00 60.75 155 GLY A O 1
ATOM 1238 N N . PHE A 1 156 ? 15.370 12.535 -7.515 1.00 69.06 156 PHE A N 1
ATOM 1239 C CA . PHE A 1 156 ? 14.560 11.321 -7.417 1.00 69.06 156 PHE A CA 1
ATOM 1240 C C . PHE A 1 156 ? 13.314 11.560 -6.559 1.00 69.06 156 PHE A C 1
ATOM 1242 O O . PHE A 1 156 ? 13.384 11.712 -5.340 1.00 69.06 156 PHE A O 1
ATOM 1249 N N . SER A 1 157 ? 12.152 11.570 -7.208 1.00 86.94 157 SER A N 1
ATOM 1250 C CA . SER A 1 157 ? 10.852 11.651 -6.546 1.00 86.94 157 SER A CA 1
ATOM 1251 C C . SER A 1 157 ? 10.323 10.261 -6.193 1.00 86.94 157 SER A C 1
ATOM 1253 O O . SER A 1 157 ? 10.547 9.301 -6.928 1.00 86.94 157 SER A O 1
ATOM 1255 N N . LEU A 1 158 ? 9.623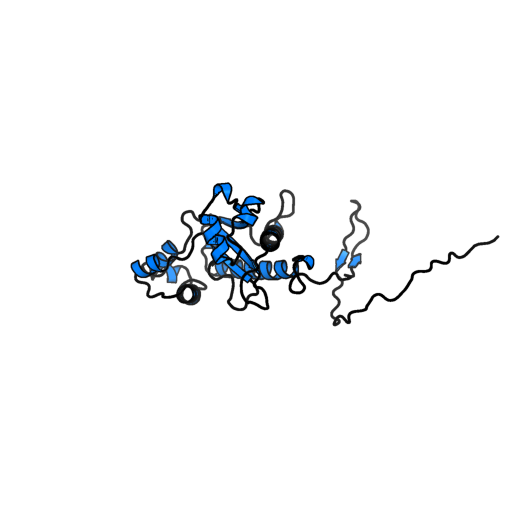 10.144 -5.062 1.00 91.31 158 LEU A N 1
ATOM 1256 C CA . LEU A 1 158 ? 9.033 8.884 -4.602 1.00 91.31 158 LEU A CA 1
ATOM 1257 C C . LEU A 1 158 ? 7.582 8.769 -5.075 1.00 91.31 158 LEU A C 1
ATOM 1259 O O . LEU A 1 158 ? 6.733 9.575 -4.700 1.00 91.31 158 LEU A O 1
ATOM 1263 N N . GLY A 1 159 ? 7.291 7.757 -5.881 1.00 93.62 159 GLY A N 1
ATOM 1264 C CA . GLY A 1 159 ? 5.951 7.425 -6.339 1.00 93.62 159 GLY A CA 1
ATOM 1265 C C . GLY A 1 159 ? 5.076 6.886 -5.210 1.00 93.62 159 GLY A C 1
ATOM 1266 O O . GLY A 1 159 ? 5.529 6.149 -4.330 1.00 93.62 159 GLY A O 1
ATOM 1267 N N . PHE A 1 160 ? 3.796 7.234 -5.250 1.00 95.31 160 PHE A N 1
ATOM 1268 C CA . PHE A 1 160 ? 2.798 6.714 -4.326 1.00 95.31 160 PHE A CA 1
ATOM 1269 C C . PHE A 1 160 ? 1.447 6.549 -5.007 1.00 95.31 160 PHE A C 1
ATOM 1271 O O . PHE A 1 160 ? 1.111 7.246 -5.964 1.00 95.31 160 PHE A O 1
ATOM 1278 N N . LEU A 1 161 ? 0.657 5.634 -4.462 1.00 95.81 161 LEU A N 1
ATOM 1279 C CA . LEU A 1 161 ? -0.703 5.361 -4.883 1.00 95.81 161 LEU A CA 1
ATOM 1280 C C . LEU A 1 161 ? -1.673 6.084 -3.955 1.00 95.81 161 LEU A C 1
ATOM 1282 O O . LEU A 1 161 ? -1.444 6.228 -2.753 1.00 95.81 161 LEU A O 1
ATOM 1286 N N . ARG A 1 162 ? -2.780 6.541 -4.527 1.00 94.31 162 ARG A N 1
ATOM 1287 C CA . ARG A 1 162 ? -3.833 7.264 -3.833 1.00 94.31 162 ARG A CA 1
ATOM 1288 C C . ARG A 1 162 ? -5.183 6.635 -4.147 1.00 94.31 162 ARG A C 1
ATOM 1290 O O . ARG A 1 162 ? -5.578 6.500 -5.307 1.00 94.31 162 ARG A O 1
ATOM 1297 N N . ASN A 1 163 ? -5.905 6.304 -3.085 1.00 92.31 163 ASN A N 1
ATOM 1298 C CA . ASN A 1 163 ? -7.280 5.843 -3.112 1.00 92.31 163 ASN A CA 1
ATOM 1299 C C . ASN A 1 163 ? -8.187 6.916 -2.490 1.00 92.31 163 ASN A C 1
ATOM 1301 O O . ASN A 1 163 ? -8.043 7.251 -1.314 1.00 92.31 163 ASN A O 1
ATOM 1305 N N . THR A 1 164 ? -9.114 7.448 -3.283 1.00 91.56 164 THR A N 1
ATOM 1306 C CA . THR A 1 164 ? -10.121 8.412 -2.829 1.00 91.56 164 THR A CA 1
ATOM 1307 C C . THR A 1 164 ? -11.461 7.699 -2.663 1.00 91.56 164 THR A C 1
ATOM 1309 O O . THR A 1 164 ? -12.069 7.278 -3.646 1.00 91.56 164 THR A O 1
ATOM 1312 N N . CYS A 1 165 ? -11.929 7.572 -1.423 1.00 88.44 165 CYS A N 1
ATOM 1313 C CA . CYS A 1 165 ? -13.165 6.874 -1.078 1.00 88.44 165 CYS A CA 1
ATOM 1314 C C . CYS A 1 165 ? -14.345 7.858 -1.042 1.00 88.44 165 CYS A C 1
ATOM 1316 O O . CYS A 1 165 ? -14.635 8.428 0.003 1.00 88.44 165 CYS A O 1
ATOM 1318 N N . MET A 1 166 ? -15.035 8.075 -2.165 1.00 87.62 166 MET A N 1
ATOM 1319 C CA . MET A 1 166 ? -16.266 8.897 -2.178 1.00 87.62 166 MET A CA 1
ATOM 1320 C C . MET A 1 166 ? -17.552 8.067 -2.167 1.00 87.62 166 MET A C 1
ATOM 1322 O O . MET A 1 166 ? -18.635 8.620 -2.006 1.00 87.62 166 MET A O 1
ATOM 1326 N N . GLU A 1 167 ? -17.440 6.755 -2.365 1.00 85.88 167 GLU A N 1
ATOM 1327 C CA . GLU A 1 167 ? -18.586 5.871 -2.535 1.00 85.88 167 GLU A CA 1
ATOM 1328 C C . GLU A 1 167 ? -19.052 5.309 -1.179 1.00 85.88 167 GLU A C 1
ATOM 1330 O O . GLU A 1 167 ? -18.342 4.485 -0.591 1.00 85.88 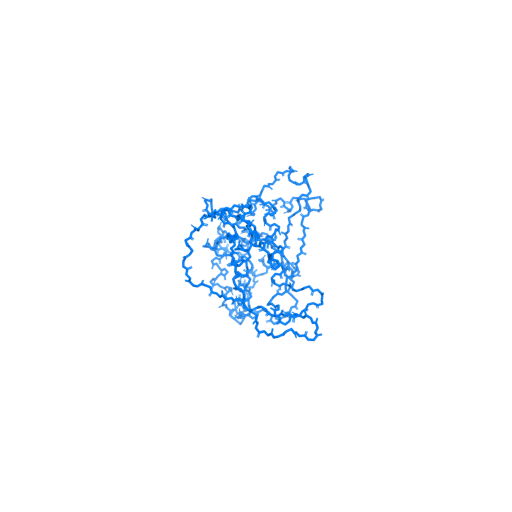167 GLU A O 1
ATOM 1335 N N . PRO A 1 168 ? -20.236 5.697 -0.664 1.00 82.56 168 PRO A N 1
ATOM 1336 C CA . PRO A 1 168 ? -20.752 5.191 0.609 1.00 82.56 168 PRO A CA 1
ATOM 1337 C C . PRO A 1 168 ? -20.974 3.670 0.642 1.00 82.56 168 PRO A C 1
ATOM 1339 O O . PRO A 1 168 ? -20.928 3.078 1.720 1.00 82.56 168 PRO A O 1
ATOM 1342 N N . TYR A 1 169 ? -21.186 3.007 -0.502 1.00 79.50 169 TYR A N 1
ATOM 1343 C CA . TYR A 1 169 ? -21.430 1.554 -0.529 1.00 79.50 169 TYR A CA 1
ATOM 1344 C C . TYR A 1 169 ? -20.165 0.703 -0.338 1.00 79.50 169 TYR A C 1
ATOM 1346 O O . TYR A 1 169 ? -20.261 -0.488 -0.036 1.00 79.50 169 TYR A O 1
ATOM 1354 N N . GLN A 1 170 ? -18.972 1.295 -0.463 1.00 79.44 170 GLN A N 1
ATOM 1355 C CA . GLN A 1 170 ? -17.697 0.579 -0.314 1.00 79.44 170 GLN A CA 1
ATOM 1356 C C . GLN A 1 170 ? -17.372 0.207 1.136 1.00 79.44 170 GLN A C 1
ATOM 1358 O O . GLN A 1 170 ? -16.484 -0.608 1.367 1.00 79.44 170 GLN A O 1
ATOM 1363 N N . ALA A 1 171 ? -18.097 0.767 2.107 1.00 76.38 171 ALA A N 1
ATOM 1364 C CA . ALA A 1 171 ? -17.914 0.457 3.521 1.00 76.38 171 ALA A CA 1
ATOM 1365 C C . ALA A 1 171 ? -18.392 -0.955 3.901 1.00 76.38 171 ALA A C 1
ATOM 1367 O O . ALA A 1 171 ? -18.212 -1.365 5.041 1.00 76.38 171 ALA A O 1
ATOM 1368 N N . SER A 1 172 ? -19.045 -1.697 3.002 1.00 79.19 172 SER A N 1
ATOM 1369 C CA . SER A 1 172 ? -19.460 -3.072 3.283 1.00 79.19 172 SER A CA 1
ATOM 1370 C C . SER A 1 172 ? -18.246 -4.005 3.398 1.00 79.19 172 SER A C 1
ATOM 1372 O O . SER A 1 172 ? -17.370 -4.017 2.533 1.00 79.19 172 SER A O 1
ATOM 1374 N N . GLU A 1 173 ? -18.233 -4.818 4.457 1.00 78.88 173 GLU A N 1
ATOM 1375 C CA . GLU A 1 173 ? -17.198 -5.810 4.786 1.00 78.88 173 GLU A CA 1
ATOM 1376 C C . GLU A 1 173 ? -16.711 -6.606 3.567 1.00 78.88 173 GLU A C 1
ATOM 1378 O O . GLU A 1 173 ? -15.518 -6.617 3.260 1.00 78.88 173 GLU A O 1
ATOM 1383 N N . ALA A 1 174 ? -17.652 -7.215 2.838 1.00 78.56 174 ALA A N 1
ATOM 1384 C CA . ALA A 1 174 ? -17.357 -8.086 1.706 1.00 78.56 174 ALA A CA 1
ATOM 1385 C C . ALA A 1 174 ? -16.580 -7.361 0.598 1.00 78.56 174 ALA A C 1
ATOM 1387 O O . ALA A 1 174 ? -15.760 -7.966 -0.087 1.00 78.56 174 ALA A O 1
ATOM 1388 N N . TYR A 1 175 ? -16.806 -6.057 0.423 1.00 85.12 175 TYR A N 1
ATOM 1389 C CA . TYR A 1 175 ? -16.101 -5.273 -0.586 1.00 85.12 175 TYR A CA 1
ATOM 1390 C C . TYR A 1 175 ? -14.689 -4.915 -0.138 1.00 85.12 175 TYR A C 1
ATOM 1392 O O . TYR A 1 175 ? -13.762 -5.020 -0.937 1.00 85.12 175 TYR A O 1
ATOM 1400 N N . VAL A 1 176 ? -14.503 -4.529 1.126 1.00 88.00 176 VAL A N 1
ATOM 1401 C CA . VAL A 1 176 ? -13.181 -4.160 1.656 1.00 88.00 176 VAL A CA 1
ATOM 1402 C C . VAL A 1 176 ? -12.214 -5.342 1.580 1.00 88.00 176 VAL A C 1
ATOM 1404 O O . VAL A 1 176 ? -11.074 -5.174 1.151 1.00 88.00 176 VAL A O 1
ATOM 1407 N N . GLU A 1 177 ? -12.657 -6.549 1.930 1.00 88.75 177 GLU A N 1
ATOM 1408 C CA . GLU A 1 177 ? -11.812 -7.744 1.826 1.00 88.75 177 GLU A CA 1
ATOM 1409 C C . GLU A 1 177 ? -11.469 -8.088 0.376 1.00 88.75 177 GLU A C 1
ATOM 1411 O O . GLU A 1 177 ? -10.299 -8.290 0.046 1.00 88.75 177 GLU A O 1
ATOM 1416 N N . VAL A 1 178 ? -12.469 -8.083 -0.513 1.00 90.19 178 VAL A N 1
ATOM 1417 C CA . VAL A 1 178 ? -12.271 -8.377 -1.938 1.00 90.19 178 VAL A CA 1
ATOM 1418 C C . VAL A 1 178 ? -11.321 -7.371 -2.589 1.00 90.19 178 VAL A C 1
ATOM 1420 O O . VAL A 1 178 ? -10.449 -7.775 -3.359 1.00 90.19 178 VAL A O 1
ATOM 1423 N N . LEU A 1 179 ? -11.447 -6.078 -2.272 1.00 91.62 179 LEU A N 1
ATOM 1424 C CA . LEU A 1 179 ? -10.553 -5.035 -2.780 1.00 91.62 179 LEU A CA 1
ATOM 1425 C C . LEU A 1 179 ? -9.126 -5.200 -2.247 1.00 91.62 179 LEU A C 1
ATOM 1427 O O . LEU A 1 179 ? -8.173 -5.082 -3.018 1.00 91.62 179 LEU A O 1
ATOM 1431 N N . GLY A 1 180 ? -8.968 -5.518 -0.959 1.00 93.00 180 GLY A N 1
ATOM 1432 C CA . GLY A 1 180 ? -7.661 -5.780 -0.358 1.00 93.00 180 GLY A CA 1
ATOM 1433 C C . GLY A 1 180 ? -6.961 -6.983 -0.992 1.00 93.00 180 GLY A C 1
ATOM 1434 O O . GLY A 1 180 ? -5.798 -6.892 -1.387 1.00 93.00 180 GLY A O 1
ATOM 1435 N N . ASP A 1 181 ? -7.681 -8.091 -1.167 1.00 93.19 181 ASP A N 1
ATOM 1436 C CA . ASP A 1 181 ? -7.154 -9.299 -1.804 1.00 93.19 181 ASP A CA 1
ATOM 1437 C C . ASP A 1 181 ? -6.835 -9.088 -3.287 1.00 93.19 181 ASP A C 1
ATOM 1439 O O . ASP A 1 181 ? -5.831 -9.602 -3.789 1.00 93.19 181 ASP A O 1
ATOM 1443 N N . LEU A 1 182 ? -7.673 -8.335 -4.001 1.00 94.12 182 LEU A N 1
ATOM 1444 C CA . LEU A 1 182 ? -7.438 -7.955 -5.390 1.00 94.12 182 LEU A CA 1
ATOM 1445 C C . LEU A 1 182 ? -6.156 -7.126 -5.525 1.00 94.12 182 LEU A C 1
ATOM 1447 O O . LEU A 1 182 ? -5.317 -7.427 -6.379 1.00 94.12 182 LEU A O 1
ATOM 1451 N N . PHE A 1 183 ? -5.996 -6.109 -4.679 1.00 95.69 183 PHE A N 1
ATOM 1452 C CA . PHE A 1 183 ? -4.803 -5.274 -4.664 1.00 95.69 183 PHE A CA 1
ATOM 1453 C C . PHE A 1 183 ? -3.558 -6.107 -4.351 1.00 95.69 183 PHE A C 1
ATOM 1455 O O . PHE A 1 183 ? -2.596 -6.073 -5.113 1.00 95.69 183 PHE A O 1
ATOM 1462 N N . ARG A 1 184 ? -3.600 -6.931 -3.293 1.00 95.75 184 ARG A N 1
ATOM 1463 C CA . ARG A 1 184 ? -2.494 -7.824 -2.917 1.00 95.75 184 ARG A CA 1
ATOM 1464 C C . ARG A 1 184 ? -2.085 -8.742 -4.069 1.00 95.75 184 ARG A C 1
ATOM 1466 O O . ARG A 1 184 ? -0.903 -8.834 -4.378 1.00 95.75 184 ARG A O 1
ATOM 1473 N N . LYS A 1 185 ? -3.043 -9.399 -4.733 1.00 94.88 185 LYS A N 1
ATOM 1474 C CA . LYS A 1 185 ? -2.764 -10.254 -5.904 1.00 94.88 185 LYS A CA 1
ATOM 1475 C C . LYS A 1 185 ? -2.103 -9.471 -7.032 1.00 94.88 185 LYS A C 1
ATOM 1477 O O . LYS A 1 185 ? -1.159 -9.966 -7.631 1.00 94.88 185 LYS A O 1
ATOM 1482 N N . THR A 1 186 ? -2.581 -8.257 -7.284 1.00 94.69 186 THR A N 1
ATOM 1483 C CA . THR A 1 186 ? -2.029 -7.391 -8.328 1.00 94.69 186 THR A CA 1
ATOM 1484 C C . THR A 1 186 ? -0.587 -7.012 -8.019 1.00 94.69 186 THR A C 1
ATOM 1486 O O . THR A 1 186 ? 0.272 -7.192 -8.871 1.00 94.69 186 THR A O 1
ATOM 1489 N N . VAL A 1 187 ? -0.290 -6.603 -6.782 1.00 95.44 187 VAL A N 1
ATOM 1490 C CA . VAL A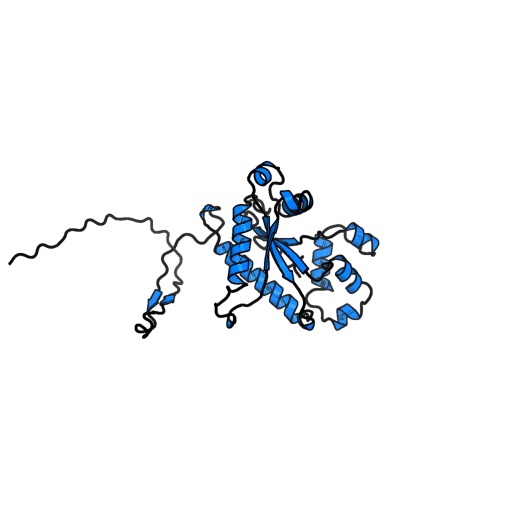 1 187 ? 1.086 -6.329 -6.342 1.00 95.44 187 VAL A CA 1
ATOM 1491 C C . VAL A 1 187 ? 1.983 -7.550 -6.544 1.00 95.44 187 VAL A C 1
ATOM 1493 O O . VAL A 1 187 ? 3.054 -7.417 -7.126 1.00 95.44 187 VAL A O 1
ATOM 1496 N N . LEU A 1 188 ? 1.542 -8.745 -6.136 1.00 93.62 188 LEU A N 1
ATOM 1497 C CA . LEU A 1 188 ? 2.312 -9.980 -6.330 1.00 93.62 188 LEU A CA 1
ATOM 1498 C C . LEU A 1 188 ? 2.601 -10.262 -7.814 1.00 93.62 188 LEU A C 1
ATOM 1500 O O . LEU A 1 188 ? 3.720 -10.636 -8.155 1.00 93.62 188 LEU A O 1
ATOM 1504 N N . THR A 1 189 ? 1.625 -10.049 -8.700 1.00 92.06 189 THR A N 1
ATOM 1505 C CA . THR A 1 189 ? 1.825 -10.167 -10.152 1.00 92.06 189 THR A CA 1
ATOM 1506 C C . THR A 1 189 ? 2.801 -9.113 -10.678 1.00 92.06 189 THR A C 1
ATOM 1508 O O . THR A 1 189 ? 3.695 -9.452 -11.448 1.00 92.06 189 THR A O 1
ATOM 1511 N N . CYS A 1 190 ? 2.686 -7.858 -10.237 1.00 92.81 190 CYS A N 1
ATOM 1512 C CA . CYS A 1 190 ? 3.580 -6.779 -10.656 1.00 92.81 190 CYS A CA 1
ATOM 1513 C C . CYS A 1 190 ? 5.027 -7.003 -10.201 1.00 92.81 190 CYS A C 1
ATOM 1515 O O . CYS A 1 190 ? 5.938 -6.676 -10.949 1.00 92.81 190 CYS A O 1
ATOM 1517 N N . ILE A 1 191 ? 5.254 -7.608 -9.029 1.00 91.44 191 ILE A N 1
ATOM 1518 C CA . ILE A 1 191 ? 6.603 -7.982 -8.569 1.00 91.44 191 ILE A CA 1
ATOM 1519 C C . ILE A 1 191 ? 7.253 -8.985 -9.532 1.00 91.44 191 ILE A C 1
ATOM 1521 O O . ILE A 1 191 ? 8.432 -8.850 -9.853 1.00 91.44 191 ILE A O 1
ATOM 1525 N N . GLY A 1 192 ? 6.485 -9.953 -10.044 1.00 86.56 192 GLY A N 1
ATOM 1526 C CA . GLY A 1 192 ? 6.957 -10.881 -11.080 1.00 86.56 192 GLY A CA 1
ATOM 1527 C C . GLY A 1 192 ? 7.192 -10.226 -12.448 1.00 86.56 192 GLY A C 1
ATOM 1528 O O . GLY A 1 192 ? 7.932 -10.765 -13.262 1.00 86.56 192 GLY A O 1
ATOM 1529 N N . ALA A 1 193 ? 6.596 -9.057 -12.695 1.00 87.38 193 ALA A N 1
ATOM 1530 C CA . ALA A 1 193 ? 6.755 -8.285 -13.928 1.00 87.38 193 ALA A CA 1
ATOM 1531 C C . ALA A 1 193 ? 7.836 -7.190 -13.846 1.00 87.38 193 ALA A C 1
ATOM 1533 O O . ALA A 1 193 ? 8.057 -6.489 -14.834 1.00 87.38 193 ALA A O 1
ATOM 1534 N N . LEU A 1 194 ? 8.484 -7.010 -12.687 1.00 88.19 194 LEU A N 1
ATOM 1535 C CA . LEU A 1 194 ? 9.608 -6.083 -12.543 1.00 88.19 194 LEU A CA 1
ATOM 1536 C C . LEU A 1 194 ? 10.773 -6.494 -13.450 1.00 88.19 194 LEU A C 1
ATOM 1538 O O . LEU A 1 194 ? 10.922 -7.659 -13.805 1.00 88.19 194 LEU A O 1
ATOM 1542 N N . ASP A 1 195 ? 11.613 -5.534 -13.828 1.00 80.94 195 ASP A N 1
ATOM 1543 C CA . ASP A 1 195 ? 12.770 -5.831 -14.667 1.00 80.94 195 ASP A CA 1
ATOM 1544 C C . ASP A 1 195 ? 13.813 -6.663 -13.900 1.00 80.94 195 ASP A C 1
ATOM 1546 O O . ASP A 1 195 ? 14.234 -6.317 -12.795 1.00 80.94 195 ASP A O 1
ATOM 1550 N N . THR A 1 196 ? 14.279 -7.734 -14.540 1.00 78.94 196 THR A N 1
ATOM 1551 C CA . THR A 1 196 ? 15.409 -8.568 -14.106 1.00 78.94 196 THR A CA 1
ATOM 1552 C C . THR A 1 196 ? 16.709 -7.786 -13.888 1.00 78.94 196 THR A C 1
ATOM 1554 O O . THR A 1 196 ? 17.591 -8.249 -13.165 1.00 78.94 196 THR A O 1
ATOM 1557 N N . SER A 1 197 ? 16.845 -6.587 -14.472 1.00 78.19 197 SER A N 1
ATOM 1558 C CA . SER A 1 197 ? 17.983 -5.689 -14.235 1.00 78.19 197 SER A CA 1
ATOM 1559 C C . SER A 1 197 ? 18.112 -5.251 -12.769 1.00 78.19 197 SER A C 1
ATOM 1561 O O . SER A 1 197 ? 19.215 -4.932 -12.320 1.00 78.19 197 SER A O 1
ATOM 1563 N N . TYR A 1 198 ? 17.022 -5.309 -11.998 1.00 78.94 198 TYR A N 1
ATOM 1564 C CA . TYR A 1 198 ? 17.019 -5.020 -10.566 1.00 78.94 198 TYR A CA 1
ATOM 1565 C C . TYR A 1 198 ? 17.571 -6.159 -9.689 1.00 78.94 198 TYR A C 1
ATOM 1567 O O . TYR A 1 198 ? 17.859 -5.930 -8.512 1.00 78.94 198 TYR A O 1
ATOM 1575 N N . GLY A 1 199 ? 17.751 -7.364 -10.240 1.00 72.69 199 GLY A N 1
ATOM 1576 C CA . GLY A 1 199 ? 18.340 -8.522 -9.562 1.00 72.69 199 GLY A CA 1
ATOM 1577 C C . GLY A 1 199 ? 17.643 -9.839 -9.915 1.00 72.69 199 GLY A C 1
ATOM 1578 O O . GLY A 1 199 ? 16.506 -9.842 -10.368 1.00 72.69 199 GLY A O 1
ATOM 1579 N N . GLU A 1 200 ? 18.303 -10.972 -9.649 1.00 66.56 200 GLU A N 1
ATOM 1580 C CA . GLU A 1 200 ? 17.769 -12.323 -9.935 1.00 66.56 200 GLU A CA 1
ATOM 1581 C C . GLU A 1 200 ? 16.503 -12.679 -9.126 1.00 66.56 200 GLU A C 1
ATOM 1583 O O . GLU A 1 200 ? 15.831 -13.664 -9.421 1.00 66.56 200 GLU A O 1
ATOM 1588 N N . GLU A 1 201 ? 16.184 -11.887 -8.099 1.00 70.19 201 GLU A N 1
ATOM 1589 C CA . GLU A 1 201 ? 14.990 -12.040 -7.259 1.00 70.19 201 GLU A CA 1
ATOM 1590 C C . GLU A 1 201 ? 13.721 -11.441 -7.901 1.00 70.19 201 GLU A C 1
ATOM 1592 O O . GLU A 1 201 ? 12.619 -11.697 -7.409 1.00 70.19 201 GLU A O 1
ATOM 1597 N N . TYR A 1 202 ? 13.867 -10.640 -8.964 1.00 72.31 202 TYR A N 1
ATOM 1598 C CA . TYR A 1 202 ? 12.789 -9.879 -9.597 1.00 72.31 202 TYR A CA 1
ATOM 1599 C C . TYR A 1 202 ? 12.695 -10.175 -11.088 1.00 72.31 202 TYR A C 1
ATOM 1601 O O . TYR A 1 202 ? 13.704 -10.365 -11.764 1.00 72.31 202 TYR A O 1
ATOM 1609 N N . GLY A 1 203 ? 11.465 -10.160 -11.598 1.00 64.50 203 GLY A N 1
ATOM 1610 C CA . GLY A 1 203 ? 11.202 -10.432 -13.002 1.00 64.50 203 GLY A CA 1
ATOM 1611 C C . GLY A 1 203 ? 11.285 -11.908 -13.365 1.00 64.50 203 GLY A C 1
ATOM 1612 O O . GLY A 1 203 ? 12.162 -12.651 -12.923 1.00 64.50 203 GLY A O 1
ATOM 1613 N N . ASP A 1 204 ? 10.385 -12.342 -14.236 1.00 64.56 204 ASP A N 1
ATOM 1614 C CA . ASP A 1 204 ? 10.592 -13.591 -14.953 1.00 64.56 204 ASP A CA 1
ATOM 1615 C C . ASP A 1 204 ? 11.748 -13.416 -15.948 1.00 64.56 204 ASP A C 1
ATOM 1617 O O . ASP A 1 204 ? 11.777 -12.478 -16.749 1.00 64.56 204 ASP A O 1
ATOM 1621 N N . SER A 1 205 ? 12.709 -14.346 -15.935 1.00 63.50 205 SER A N 1
ATOM 1622 C CA . SER A 1 205 ? 13.764 -14.390 -16.952 1.00 63.50 205 SER A CA 1
ATOM 1623 C C . SER A 1 205 ? 13.138 -14.368 -18.351 1.00 63.50 205 SER A C 1
ATOM 1625 O O . SER A 1 205 ? 12.230 -15.169 -18.598 1.00 63.50 205 SER A O 1
ATOM 1627 N N . LEU A 1 206 ? 13.660 -13.534 -19.260 1.00 61.81 206 LEU A N 1
ATOM 1628 C CA . LEU A 1 206 ? 13.264 -13.503 -20.675 1.00 61.81 206 LEU A CA 1
ATOM 1629 C C . LEU A 1 206 ? 13.064 -14.922 -21.223 1.00 61.81 206 LEU A C 1
ATOM 1631 O O . LEU A 1 206 ? 13.991 -15.736 -21.235 1.00 61.81 206 LEU A O 1
ATOM 1635 N N . ASP A 1 207 ? 11.843 -15.204 -21.671 1.00 63.25 207 ASP A N 1
ATOM 1636 C CA . ASP A 1 207 ? 11.439 -16.525 -22.130 1.00 63.25 207 ASP A CA 1
ATOM 1637 C C . ASP A 1 207 ? 10.727 -16.469 -23.481 1.00 63.25 207 ASP A C 1
ATOM 1639 O O . ASP A 1 207 ? 10.184 -15.445 -23.901 1.00 63.25 207 ASP A O 1
ATOM 1643 N N . TYR A 1 208 ? 10.738 -17.600 -24.180 1.00 74.44 208 TYR A N 1
ATOM 1644 C CA . TYR A 1 208 ? 10.088 -17.741 -25.473 1.00 74.44 208 TYR A CA 1
ATOM 1645 C C . TYR A 1 208 ? 8.661 -18.250 -25.282 1.00 74.44 208 TYR A C 1
ATOM 1647 O O . TYR A 1 208 ? 8.421 -19.439 -25.076 1.00 74.44 208 TYR A O 1
ATOM 1655 N N . HIS A 1 209 ? 7.696 -17.344 -25.403 1.00 76.88 209 HIS A N 1
ATOM 1656 C CA . HIS A 1 209 ? 6.279 -17.688 -25.396 1.00 76.88 209 HIS A CA 1
ATOM 1657 C C . HIS A 1 209 ? 5.801 -18.066 -26.800 1.00 76.88 209 HIS A C 1
ATOM 1659 O O . HIS A 1 209 ? 6.089 -17.384 -27.783 1.00 76.88 209 HIS A O 1
ATOM 1665 N N . THR A 1 210 ? 5.053 -19.166 -26.895 1.00 83.75 210 THR A N 1
ATOM 1666 C CA . THR A 1 210 ? 4.424 -19.590 -28.150 1.00 83.75 210 THR A CA 1
ATOM 1667 C C . THR A 1 210 ? 2.996 -19.072 -28.194 1.00 83.75 210 THR A C 1
ATOM 1669 O O . THR A 1 210 ? 2.239 -19.239 -27.240 1.00 83.75 210 THR A O 1
ATOM 1672 N N . PHE A 1 211 ? 2.620 -18.475 -29.319 1.00 88.56 211 PHE A N 1
ATOM 1673 C CA . PHE A 1 211 ? 1.258 -18.034 -29.579 1.00 88.56 211 PHE A CA 1
ATOM 1674 C C . PHE A 1 211 ? 0.713 -18.724 -30.827 1.00 88.56 211 PHE A C 1
ATOM 1676 O O . PHE A 1 211 ? 1.459 -19.010 -31.764 1.00 88.56 211 PHE A O 1
ATOM 1683 N N . THR A 1 212 ? -0.593 -18.966 -30.852 1.00 89.12 212 THR A N 1
ATOM 1684 C CA . THR A 1 212 ? -1.307 -19.487 -32.022 1.00 89.12 212 THR A CA 1
ATOM 1685 C C . THR A 1 212 ? -2.250 -18.434 -32.571 1.00 89.12 212 THR A C 1
ATOM 1687 O O . THR A 1 212 ? -2.872 -17.684 -31.825 1.00 89.12 212 THR A O 1
ATOM 1690 N N . VAL A 1 213 ? -2.342 -18.353 -33.896 1.00 88.38 213 VAL A N 1
ATOM 1691 C CA . VAL A 1 213 ? -3.272 -17.439 -34.560 1.00 88.38 213 VAL A CA 1
ATOM 1692 C C . VAL A 1 213 ? -4.667 -18.049 -34.489 1.00 88.38 213 VAL A C 1
ATOM 1694 O O . VAL A 1 213 ? -4.904 -19.127 -35.027 1.00 88.38 213 VAL A O 1
ATOM 1697 N N . VAL A 1 214 ? -5.587 -17.352 -33.828 1.00 79.94 214 VAL A N 1
ATOM 1698 C CA . VAL A 1 214 ? -6.926 -17.883 -33.511 1.00 79.94 214 VAL A CA 1
ATOM 1699 C C . VAL A 1 214 ? -7.922 -17.609 -34.632 1.00 79.94 214 VAL A C 1
ATOM 1701 O O . VAL A 1 214 ? -8.945 -18.273 -34.735 1.00 79.94 214 VAL A O 1
ATOM 1704 N N . ASN A 1 215 ? -7.642 -16.618 -35.484 1.00 77.44 215 ASN A N 1
ATOM 1705 C CA . ASN A 1 215 ? -8.564 -16.168 -36.519 1.00 77.44 215 ASN A CA 1
ATOM 1706 C C . ASN A 1 215 ? -7.849 -15.664 -37.773 1.00 77.44 215 ASN A C 1
ATOM 1708 O O . ASN A 1 215 ? -6.723 -15.171 -37.720 1.00 77.44 215 ASN A O 1
ATOM 1712 N N . ASN A 1 216 ? -8.572 -15.712 -38.893 1.00 78.12 216 ASN A N 1
ATOM 1713 C CA . ASN A 1 216 ? -8.180 -15.035 -40.125 1.00 78.12 216 ASN A CA 1
ATOM 1714 C C . ASN A 1 216 ? -8.081 -13.517 -39.915 1.00 78.12 216 ASN A C 1
ATOM 1716 O O . ASN A 1 216 ? -8.772 -12.945 -39.067 1.00 78.12 216 ASN A O 1
ATOM 1720 N N . LEU A 1 217 ? -7.247 -12.872 -40.736 1.00 80.44 217 LEU A N 1
ATOM 1721 C CA . LEU A 1 217 ? -7.066 -11.422 -40.761 1.00 80.44 217 LEU A CA 1
ATOM 1722 C C . LEU A 1 217 ? -8.426 -10.714 -40.805 1.00 80.44 217 LEU A C 1
ATOM 1724 O O . LEU A 1 217 ? -9.216 -10.911 -41.735 1.00 80.44 217 LEU A O 1
ATOM 1728 N N . ARG A 1 218 ? -8.717 -9.897 -39.789 1.00 78.88 218 ARG A N 1
ATOM 1729 C CA . ARG A 1 218 ? -9.942 -9.095 -39.779 1.00 78.88 218 ARG A CA 1
ATOM 1730 C C . ARG A 1 218 ? -9.852 -7.999 -40.840 1.00 78.88 218 ARG A C 1
ATOM 1732 O O . ARG A 1 218 ? -8.775 -7.606 -41.278 1.00 78.88 218 ARG A O 1
ATOM 1739 N N . LYS A 1 219 ? -11.012 -7.473 -41.244 1.00 77.94 219 LYS A N 1
ATOM 1740 C CA . LYS A 1 219 ? -11.123 -6.401 -42.253 1.00 77.94 219 LYS A CA 1
ATOM 1741 C C . LYS A 1 219 ? -10.392 -5.105 -41.864 1.00 77.94 219 LYS A C 1
ATOM 1743 O O . LYS A 1 219 ? -10.141 -4.281 -42.730 1.00 77.94 219 LYS A O 1
ATOM 1748 N N . ASP A 1 220 ? -10.065 -4.934 -40.586 1.00 84.12 220 ASP A N 1
ATOM 1749 C CA . ASP A 1 220 ? -9.287 -3.823 -40.029 1.00 84.12 220 ASP A CA 1
ATOM 1750 C C . ASP A 1 220 ? -7.767 -4.096 -39.993 1.00 84.12 220 ASP A C 1
ATOM 1752 O O . ASP A 1 220 ? -7.016 -3.294 -39.445 1.00 84.12 220 ASP A O 1
ATOM 1756 N N . GLY A 1 221 ? -7.306 -5.221 -40.554 1.00 85.88 221 GLY A N 1
ATOM 1757 C CA . GLY A 1 221 ? -5.891 -5.593 -40.613 1.00 85.88 221 GLY A CA 1
ATOM 1758 C C . GLY A 1 221 ? -5.328 -6.181 -39.315 1.00 85.88 221 GLY A C 1
ATOM 1759 O O . GLY A 1 221 ? -4.117 -6.363 -39.217 1.00 85.88 221 GLY A O 1
ATOM 1760 N N . LYS A 1 222 ? -6.170 -6.487 -38.318 1.00 81.31 222 LYS A N 1
ATOM 1761 C CA . LYS A 1 222 ? -5.725 -7.039 -37.028 1.00 81.31 222 LYS A CA 1
ATOM 1762 C C . LYS A 1 222 ? -5.838 -8.566 -36.986 1.00 81.31 222 LYS A C 1
ATOM 1764 O O . LYS A 1 222 ? -6.783 -9.150 -37.524 1.00 81.31 222 LYS A O 1
ATOM 1769 N N . ILE A 1 223 ? -4.888 -9.202 -36.299 1.00 84.06 223 ILE A N 1
ATOM 1770 C CA . ILE A 1 223 ? -4.901 -10.631 -35.954 1.00 84.06 223 ILE A CA 1
ATOM 1771 C C . ILE A 1 223 ? -4.901 -10.791 -34.435 1.00 84.06 223 ILE A C 1
ATOM 1773 O O . ILE A 1 223 ? -4.348 -9.956 -33.721 1.00 84.06 223 ILE A O 1
ATOM 1777 N N . PHE A 1 224 ? -5.525 -11.861 -33.952 1.00 82.38 224 PHE A N 1
ATOM 1778 C CA . PHE A 1 224 ? -5.501 -12.230 -32.540 1.00 82.38 224 PHE A CA 1
ATOM 1779 C C . PHE A 1 224 ? -4.629 -13.463 -32.345 1.00 82.38 224 PHE A C 1
ATOM 1781 O O . PHE A 1 224 ? -4.686 -14.411 -33.134 1.00 82.38 224 PHE A O 1
ATOM 1788 N N . LEU A 1 225 ? -3.826 -13.408 -31.290 1.00 86.19 225 LEU A N 1
ATOM 1789 C CA . LEU A 1 225 ? -2.889 -14.439 -30.888 1.00 86.19 225 LEU A CA 1
ATOM 1790 C C . LEU A 1 225 ? -3.345 -14.993 -29.536 1.00 86.19 225 LEU A C 1
ATOM 1792 O O . LEU A 1 225 ? -3.445 -14.222 -28.584 1.00 86.19 225 LEU A O 1
ATOM 1796 N N . ASP A 1 226 ? -3.589 -16.299 -29.448 1.00 83.00 226 ASP A N 1
ATOM 1797 C CA . ASP A 1 226 ? -3.807 -16.978 -28.169 1.00 83.00 226 ASP A CA 1
ATOM 1798 C C . ASP A 1 226 ? -2.491 -17.559 -27.674 1.00 83.00 226 ASP A C 1
ATOM 1800 O O . ASP A 1 226 ? -1.772 -18.253 -28.401 1.00 83.00 226 ASP A O 1
ATOM 1804 N N . PHE A 1 227 ? -2.185 -17.275 -26.412 1.00 85.38 227 PHE A N 1
ATOM 1805 C CA . PHE A 1 227 ? -1.031 -17.830 -25.724 1.00 85.38 227 PHE A CA 1
ATOM 1806 C C . PHE A 1 227 ? -1.191 -19.343 -25.541 1.00 85.38 227 PHE A C 1
ATOM 1808 O O . PHE A 1 227 ? -2.216 -19.809 -25.044 1.00 85.38 227 PHE A O 1
ATOM 1815 N N . VAL A 1 228 ? -0.164 -20.110 -25.915 1.00 84.88 228 VAL A N 1
ATOM 1816 C CA . VAL A 1 228 ? -0.104 -21.558 -25.685 1.00 84.88 228 VAL A CA 1
ATOM 1817 C C . VAL A 1 228 ? 0.681 -21.816 -24.395 1.00 84.88 228 VAL A C 1
ATOM 1819 O O . VAL A 1 228 ? 1.916 -21.762 -24.415 1.00 84.88 228 VAL A O 1
ATOM 1822 N N . PRO A 1 229 ? 0.011 -22.108 -23.264 1.00 76.50 229 PRO A N 1
ATOM 1823 C CA . PRO A 1 229 ? 0.712 -22.409 -22.026 1.00 76.50 229 PRO A CA 1
ATOM 1824 C C . PRO A 1 229 ? 1.487 -23.722 -22.169 1.00 76.50 229 PRO A C 1
ATOM 1826 O O . PRO A 1 229 ? 0.959 -24.733 -22.632 1.00 76.50 229 PRO A O 1
ATOM 1829 N N . THR A 1 230 ? 2.751 -23.719 -21.748 1.00 68.56 230 THR A N 1
ATOM 1830 C CA . THR A 1 230 ? 3.577 -24.930 -21.669 1.00 68.56 230 THR A CA 1
ATOM 1831 C C . THR A 1 230 ? 3.732 -25.323 -20.204 1.00 68.56 230 THR A C 1
ATOM 1833 O O . THR A 1 230 ? 4.248 -24.546 -19.410 1.00 68.56 230 THR A O 1
ATOM 1836 N N . PHE A 1 231 ? 3.297 -26.532 -19.836 1.00 61.38 231 PHE A N 1
ATOM 1837 C CA . PHE A 1 231 ? 3.321 -27.028 -18.448 1.00 61.38 231 PHE A CA 1
ATOM 1838 C C . PHE A 1 231 ? 4.612 -27.787 -18.079 1.00 61.38 231 PHE A C 1
ATOM 1840 O O . PHE A 1 231 ? 4.684 -28.437 -17.038 1.00 61.38 231 PHE A O 1
ATOM 1847 N N . THR A 1 232 ? 5.636 -27.752 -18.934 1.00 53.50 232 THR A N 1
ATOM 1848 C CA . THR A 1 232 ? 6.869 -28.533 -18.757 1.00 53.50 232 THR A CA 1
ATOM 1849 C C . THR A 1 232 ? 7.936 -27.732 -18.005 1.00 53.50 232 THR A C 1
ATOM 1851 O O . THR A 1 232 ? 8.209 -26.584 -18.347 1.00 53.50 232 THR A O 1
ATOM 1854 N N . ILE A 1 233 ? 8.590 -28.358 -17.017 1.00 48.97 233 ILE A N 1
ATOM 1855 C CA . ILE A 1 233 ? 9.693 -27.771 -16.236 1.00 48.97 233 ILE A CA 1
ATOM 1856 C C . ILE A 1 233 ? 10.845 -27.352 -17.167 1.00 48.97 233 ILE A C 1
ATOM 1858 O O . ILE A 1 233 ? 11.387 -28.174 -17.914 1.00 48.97 233 ILE A O 1
ATOM 1862 N N . LYS A 1 234 ? 11.238 -26.074 -17.100 1.00 48.66 234 LYS A N 1
ATOM 1863 C CA . LYS A 1 234 ? 12.328 -25.485 -17.890 1.00 48.66 234 LYS A CA 1
ATOM 1864 C C . LYS A 1 234 ? 13.673 -26.138 -17.551 1.00 48.66 234 LYS A C 1
ATOM 1866 O O . LYS A 1 234 ? 14.217 -25.937 -16.471 1.00 48.66 234 LYS A O 1
ATOM 1871 N N . LYS A 1 235 ? 14.267 -26.862 -18.505 1.00 37.44 235 LYS A N 1
ATOM 1872 C CA . LYS A 1 235 ? 15.723 -27.079 -18.535 1.00 37.44 235 LYS A CA 1
ATOM 1873 C C . LYS A 1 235 ? 16.352 -25.902 -19.272 1.00 37.44 235 LYS A C 1
ATOM 1875 O O . LYS A 1 235 ? 16.045 -25.697 -20.444 1.00 37.44 235 LYS A O 1
ATOM 1880 N N . ILE A 1 236 ? 17.231 -25.164 -18.595 1.00 39.41 236 ILE A N 1
ATOM 1881 C CA . ILE A 1 236 ? 18.038 -24.085 -19.176 1.00 39.41 236 ILE A CA 1
ATOM 1882 C C . ILE A 1 236 ? 18.823 -24.668 -20.359 1.00 39.41 236 ILE A C 1
ATOM 1884 O O . ILE A 1 236 ? 19.783 -25.415 -20.175 1.00 39.41 236 ILE A O 1
ATOM 1888 N N . LYS A 1 237 ? 18.397 -24.373 -21.590 1.00 38.88 237 LYS A N 1
ATOM 1889 C CA . LYS A 1 237 ? 19.205 -24.636 -22.782 1.00 38.88 237 LYS A CA 1
ATOM 1890 C C . LYS A 1 237 ? 20.106 -23.427 -22.994 1.00 38.88 237 LYS A C 1
ATOM 1892 O O . LYS A 1 237 ? 19.631 -22.372 -23.400 1.00 38.88 237 LYS A O 1
ATOM 1897 N N . GLN A 1 238 ? 21.403 -23.589 -22.743 1.00 30.56 238 GLN A N 1
ATOM 1898 C CA . GLN A 1 238 ? 22.400 -22.664 -23.280 1.00 30.56 238 GLN A CA 1
ATOM 1899 C C . GLN A 1 238 ? 22.269 -22.630 -24.815 1.00 30.56 238 GLN A C 1
ATOM 1901 O O . GLN A 1 238 ? 22.097 -23.692 -25.425 1.00 30.56 238 GLN A O 1
ATOM 1906 N N . PRO A 1 239 ? 22.334 -21.455 -25.464 1.00 35.56 239 PRO A N 1
ATOM 1907 C CA . PRO A 1 239 ? 22.193 -21.364 -26.909 1.00 35.56 239 PRO A CA 1
ATOM 1908 C C . PRO A 1 239 ? 23.434 -21.942 -27.601 1.00 35.56 239 PRO A C 1
ATOM 1910 O O . PRO A 1 239 ? 24.466 -21.292 -27.746 1.00 35.56 239 PRO A O 1
ATOM 1913 N N . SER A 1 240 ? 23.329 -23.191 -28.050 1.00 33.59 240 SER A N 1
ATOM 1914 C CA . SER A 1 240 ? 24.269 -23.805 -28.980 1.00 33.59 240 SER A CA 1
ATOM 1915 C C . SER A 1 240 ? 23.847 -23.507 -30.422 1.00 33.59 240 SER A C 1
ATOM 1917 O O . SER A 1 240 ? 22.789 -23.965 -30.850 1.00 33.59 240 SER A O 1
ATOM 1919 N N . GLY A 1 241 ? 24.716 -22.853 -31.199 1.00 29.73 241 GLY A N 1
ATOM 1920 C CA . GLY A 1 241 ? 24.835 -23.155 -32.631 1.00 29.73 241 GLY A CA 1
ATOM 1921 C C . GLY A 1 241 ? 24.573 -22.023 -33.627 1.00 29.73 241 GLY A C 1
ATOM 1922 O O . GLY A 1 241 ? 23.442 -21.732 -33.991 1.00 29.73 241 GLY A O 1
ATOM 1923 N N . ARG A 1 242 ? 25.687 -21.481 -34.135 1.00 31.34 242 ARG A N 1
ATOM 1924 C CA . ARG A 1 242 ? 25.956 -21.007 -35.509 1.00 31.34 242 ARG A CA 1
ATOM 1925 C C . ARG A 1 242 ? 24.841 -21.234 -36.551 1.00 31.34 242 ARG A C 1
ATOM 1927 O O . ARG A 1 242 ? 24.591 -22.371 -36.942 1.00 31.34 242 ARG A O 1
ATOM 1934 N N . PHE A 1 243 ? 24.359 -20.150 -37.162 1.00 31.77 243 PHE A N 1
ATOM 1935 C CA . PHE A 1 243 ? 23.736 -20.183 -38.490 1.00 31.77 243 PHE A CA 1
ATOM 1936 C C . PHE A 1 243 ? 24.773 -19.828 -39.566 1.00 31.77 243 PHE A C 1
ATOM 1938 O O . PHE A 1 243 ? 25.071 -18.662 -39.799 1.00 31.77 243 PHE A O 1
ATOM 1945 N N . ASN A 1 244 ? 25.315 -20.849 -40.238 1.00 31.78 244 ASN A N 1
ATOM 1946 C CA . ASN A 1 244 ? 25.898 -20.698 -41.572 1.00 31.78 244 ASN A CA 1
ATOM 1947 C C . ASN A 1 244 ? 24.756 -20.839 -42.588 1.00 31.78 244 ASN A C 1
ATOM 1949 O O . ASN A 1 244 ? 24.271 -21.946 -42.815 1.00 31.78 244 ASN A O 1
ATOM 1953 N N . GLN A 1 245 ? 24.332 -19.739 -43.209 1.00 33.81 245 GLN A N 1
ATOM 1954 C CA . GLN A 1 245 ? 23.487 -19.795 -44.402 1.00 33.81 245 GLN A CA 1
ATOM 1955 C C . GLN A 1 245 ? 24.364 -20.150 -45.611 1.00 33.81 245 GLN A C 1
ATOM 1957 O O . GLN A 1 245 ? 25.181 -19.347 -46.052 1.00 33.81 245 GLN A O 1
ATOM 1962 N N . LYS A 1 246 ? 24.194 -21.355 -46.163 1.00 32.38 246 LYS A N 1
ATOM 1963 C CA . LYS A 1 246 ? 24.540 -21.636 -47.562 1.00 32.38 246 LYS A CA 1
ATOM 1964 C C . LYS A 1 246 ? 23.262 -21.504 -48.386 1.00 32.38 246 LYS A C 1
ATOM 1966 O O . LYS A 1 246 ? 22.318 -22.259 -48.174 1.00 32.38 246 LYS A O 1
ATOM 1971 N N . GLN A 1 247 ? 23.240 -20.536 -49.300 1.00 32.81 247 GLN A N 1
ATOM 1972 C CA . GLN A 1 247 ? 22.234 -20.435 -50.358 1.00 32.81 247 GLN A CA 1
ATOM 1973 C C . GLN A 1 247 ? 22.394 -21.610 -51.343 1.00 32.81 247 GLN A C 1
ATOM 1975 O O . GLN A 1 247 ? 23.532 -21.950 -51.679 1.00 32.81 247 GLN A O 1
ATOM 1980 N N . PRO A 1 248 ? 21.307 -22.224 -51.841 1.00 38.28 248 PRO A N 1
ATOM 1981 C CA . PRO A 1 248 ? 21.385 -23.119 -52.985 1.00 38.28 248 PRO A CA 1
ATOM 1982 C C . PRO A 1 248 ? 21.339 -22.310 -54.290 1.00 38.28 248 PRO A C 1
ATOM 1984 O O . PRO A 1 248 ? 20.378 -21.591 -54.562 1.00 38.28 248 PRO A O 1
ATOM 1987 N N . ASN A 1 249 ? 22.395 -22.445 -55.094 1.00 32.72 249 ASN A N 1
ATOM 1988 C CA . ASN A 1 249 ? 22.448 -21.969 -56.474 1.00 32.72 249 ASN A CA 1
ATOM 1989 C C . ASN A 1 249 ? 21.446 -22.756 -57.331 1.00 32.72 249 ASN A C 1
ATOM 1991 O O . ASN A 1 249 ? 21.527 -23.982 -57.392 1.00 32.72 249 ASN A O 1
ATOM 1995 N N . TYR A 1 250 ? 20.556 -22.052 -58.029 1.00 36.50 250 TYR A N 1
ATOM 1996 C CA . TYR A 1 250 ? 19.869 -22.583 -59.205 1.00 36.50 250 TYR A CA 1
ATOM 1997 C C . TYR A 1 250 ? 20.698 -22.230 -60.443 1.00 36.50 250 TYR A C 1
ATOM 1999 O O . TYR A 1 250 ? 21.019 -21.062 -60.662 1.00 36.50 250 TYR A O 1
ATOM 2007 N N . SER A 1 251 ? 21.035 -23.234 -61.247 1.00 39.06 251 SER A N 1
ATOM 2008 C CA . SER A 1 251 ? 21.591 -23.068 -62.589 1.00 39.06 251 SER A CA 1
ATOM 2009 C C . SER A 1 251 ? 20.692 -23.786 -63.593 1.00 39.06 251 SER A C 1
ATOM 2011 O O . SER A 1 251 ? 20.263 -24.908 -63.329 1.00 39.06 251 SER A O 1
ATOM 2013 N N . SER A 1 252 ? 20.429 -23.036 -64.666 1.00 39.72 252 SER A N 1
ATOM 2014 C CA . SER A 1 252 ? 19.719 -23.253 -65.936 1.00 39.72 252 SER A CA 1
ATOM 2015 C C . SER A 1 252 ? 19.358 -24.671 -66.364 1.00 39.72 252 SER A C 1
ATOM 2017 O O . SER A 1 252 ? 20.253 -25.542 -66.351 1.00 39.72 252 SER A O 1
#

pLDDT: mean 81.24, std 16.27, range [29.73, 96.88]